Protein 7W5M (pdb70)

Nearest PDB structures (foldseek):
  7w5m-assembly1_A  TM=1.004E+00  e=1.694E-29  Arabidopsis thaliana
  7v6q-assembly1_D  TM=8.341E-01  e=4.342E-10  Homo sapiens
  7ai4-assembly1_A  TM=7.687E-01  e=1.764E-05  Homo sapiens
  5fjy-assembly2_C-2  TM=6.603E-01  e=2.505E-04  Mus musculus
  6fv0-assembly1_A  TM=6.849E-01  e=3.148E-04  Mus musculus

B-factor: mean 43.43, std 14.87, range [19.19, 99.34]

Organism: Arabidopsis thaliana (NCBI:txid3702)

Solvent-accessible surface area: 13301 Å² total; per-residue (Å²): 195,66,57,107,81,2,86,70,7,15,92,113,0,39,84,52,41,164,109,106,62,46,68,68,0,18,58,3,7,26,102,3,12,118,23,64,37,89,99,84,31,115,112,54,48,87,0,8,73,6,7,30,89,26,0,63,0,4,15,22,22,2,78,61,63,47,82,132,169,90,151,114,37,114,61,15,13,54,63,0,103,88,23,0,26,42,0,68,56,6,9,59,152,82,118,98,52,59,66,57,22,0,36,0,8,20,12,6,0,46,0,3,31,68,76,153,38,43,126,40,0,17,62,23,6,92,80,0,13,49,3,0,102,149,71,46,82,122,14,11,38,30,4,1,4,0,4,0,35,0,0,5,0,6,37,41,24,90,69,2,118,82,0,20,75,54,0,61,103,0,19,112,8,3,108,53,34,40,106,80,8,51,95,90,72,115,91,61,76,98,59,112,107,37,31,45,60,0,45,36,1,6,87,36,0,64,110,14,15,99,72,0,98,130,52,12,118,71,96,198,77,20,85,87,129,119,172,157,36,110,106,124,6,45,44,9,0,161,112,0,118,85

GO terms:
  GO:0005634 nucleus (C, IDA)
  GO:0006334 nucleosome assembly (P, IDA)
  GO:0042393 histone binding (F, IPI)
  GO:0034080 CENP-A containing chromatin assembly (P, IPI)

InterPro domains:
  IPR011990 Tetratricopeptide-like helical domain superfamily [G3DSA:1.25.40.10] (63-147)
  IPR011990 Tetratricopeptide-like helical domain superfamily [G3DSA:1.25.40.10] (191-391)
  IPR011990 Tetratricopeptide-like helical domain superfamily [SSF48452] (86-311)
  IPR019544 Tetratricopeptide, SHNi-TPR domain [PF10516] (241-277)
  IPR019734 Tetratricopeptide repeat [PS50005] (80-113)
  IPR019734 Tetratricopeptide repeat [SM00028] (80-113)
  IPR019734 Tetratricopeptide repeat [SM00028] (240-273)
  IPR019734 Tetratricopeptide repeat [SM00028] (282-315)
  IPR051730 Nuclear autoantigenic sperm protein-like [PTHR15081] (62-490)

Radius of gyration: 20.29 Å; Cα contacts (8 Å, |Δi|>4): 310; chains: 2; bounding box: 52×44×63 Å

Foldseek 3Di:
DDLVVLVVLQVVLVVCVVVVVLVSSLVSLVVSLVVQCVVANDLALSNLVSLQSNLVSLQSVLVVPDDVVHPSNVVSLVSSLVSLVSSLVSQVPDDADDVSNLVSLCSNLVSCVVVVNLVSSLVSLVVSLVNVVVVDDLLDLVNLVSLQVNLVSCVVVLNLVVSQVSLVSSLVSLVVLLVVLVVVLLVVVCSVVSNVVSVVVSVVSVVVNVVSVVSCPDCVNCVVVVD/DDDVVVVVVVVVVVD

Structure (mmCIF, N/CA/C/O backbone):
data_7W5M
#
_entry.id   7W5M
#
_cell.length_a   51.278
_cell.length_b   62.803
_cell.length_c   92.796
_cell.angle_alpha   90.000
_cell.angle_beta   90.000
_cell.angle_gamma   90.000
#
_symmetry.space_group_name_H-M   'P 21 21 21'
#
loop_
_entity.id
_entity.type
_entity.pdbx_description
1 polymer 'Tetratricopeptide repeat (TPR)-like superfamily protein'
2 polymer 'H3 alpha3 helix peptide'
3 non-polymer GLYCEROL
4 non-polymer 'TETRAETHYLENE GLYCOL'
5 non-polymer 'SULFATE ION'
6 water water
#
loop_
_atom_site.group_PDB
_atom_site.id
_atom_site.type_symbol
_atom_site.label_atom_id
_atom_site.label_alt_id
_atom_site.label_comp_id
_atom_site.label_asym_id
_atom_site.label_entity_id
_atom_site.label_seq_id
_atom_site.pdbx_PDB_ins_code
_atom_site.Cartn_x
_atom_site.Cartn_y
_atom_site.Cartn_z
_atom_site.occupancy
_atom_site.B_iso_or_equiv
_atom_site.auth_seq_id
_atom_site.auth_comp_id
_atom_site.auth_asym_id
_atom_site.auth_atom_id
_atom_site.pdbx_PDB_model_num
ATOM 1 N N . LYS A 1 18 ? 17.755 7.660 42.315 1.00 80.31 75 LYS A N 1
ATOM 2 C CA . LYS A 1 18 ? 18.679 6.850 41.526 1.00 75.94 75 LYS A CA 1
ATOM 3 C C . LYS A 1 18 ? 18.125 5.445 41.258 1.00 72.02 75 LYS A C 1
ATOM 4 O O . LYS A 1 18 ? 18.512 4.784 40.293 1.00 67.62 75 LYS A O 1
ATOM 10 N N . THR A 1 19 ? 17.208 4.992 42.110 1.00 73.83 76 THR A N 1
ATOM 11 C CA . THR A 1 19 ? 16.661 3.652 41.963 1.00 69.11 76 THR A CA 1
ATOM 12 C C . THR A 1 19 ? 15.481 3.645 40.988 1.00 60.53 76 THR A C 1
ATOM 13 O O . THR A 1 19 ? 14.887 4.682 40.682 1.00 59.22 76 THR A O 1
ATOM 17 N N . LEU A 1 20 ? 15.143 2.446 40.504 1.00 56.64 77 LEU A N 1
ATOM 18 C CA . LEU A 1 20 ? 14.024 2.298 39.577 1.00 60.71 77 LEU A CA 1
ATOM 19 C C . LEU A 1 20 ? 12.691 2.620 40.239 1.00 58.87 77 LEU A C 1
ATOM 20 O O . LEU A 1 20 ? 11.787 3.157 39.585 1.00 59.92 77 LEU A O 1
ATOM 25 N N . GLU A 1 21 ? 12.548 2.314 41.530 1.00 57.21 78 GLU A N 1
ATOM 26 C CA . GLU A 1 21 ? 11.316 2.659 42.233 1.00 62.68 78 GLU A CA 1
ATOM 27 C C . GLU A 1 21 ? 11.118 4.169 42.301 1.00 56.65 78 GLU A C 1
ATOM 28 O O . GLU A 1 21 ? 9.994 4.663 42.170 1.00 60.38 78 GLU A O 1
ATOM 34 N N . PHE A 1 22 ? 12.200 4.916 42.519 1.00 57.87 79 PHE A N 1
ATOM 35 C CA . PHE A 1 22 ? 12.118 6.372 42.586 1.00 56.51 79 PHE A CA 1
ATOM 36 C C . PHE A 1 22 ? 11.776 6.964 41.222 1.00 54.98 79 PHE A C 1
ATOM 37 O O . PHE A 1 22 ? 11.036 7.953 41.126 1.00 47.06 79 PHE A O 1
ATOM 45 N N . ALA A 1 23 ? 12.300 6.363 40.151 1.00 54.31 80 ALA A N 1
ATOM 46 C CA . ALA A 1 23 ? 11.861 6.732 38.813 1.00 48.20 80 ALA A CA 1
ATOM 47 C C . ALA A 1 23 ? 10.377 6.443 38.631 1.00 48.59 80 ALA A C 1
ATOM 48 O O . ALA A 1 23 ? 9.663 7.209 37.973 1.00 49.06 80 ALA A O 1
ATOM 50 N N . GLU A 1 24 ? 9.887 5.352 39.230 1.00 48.85 81 GLU A N 1
ATOM 51 C CA . GLU A 1 24 ? 8.462 5.042 39.131 1.00 50.53 81 GLU A CA 1
ATOM 52 C C . GLU A 1 24 ? 7.617 6.078 39.869 1.00 48.86 81 GLU A C 1
ATOM 53 O O . GLU A 1 24 ? 6.545 6.474 39.388 1.00 47.63 81 GLU A O 1
ATOM 59 N N . GLU A 1 25 ? 8.078 6.509 41.045 1.00 49.28 82 GLU A N 1
ATOM 60 C CA . GLU A 1 25 ? 7.407 7.585 41.770 1.00 47.63 82 GLU A CA 1
ATOM 61 C C . GLU A 1 25 ? 7.385 8.869 40.947 1.00 48.19 82 GLU A C 1
ATOM 62 O O . GLU A 1 25 ? 6.357 9.552 40.868 1.00 53.13 82 GLU A O 1
ATOM 68 N N . LEU A 1 26 ? 8.526 9.220 40.340 1.00 53.86 83 LEU A N 1
ATOM 69 C CA . LEU A 1 26 ? 8.593 10.388 39.459 1.00 46.38 83 LEU A CA 1
ATOM 70 C C . LEU A 1 26 ? 7.622 10.264 38.291 1.00 43.22 83 LEU A C 1
ATOM 71 O O . LEU A 1 26 ? 7.022 11.252 37.867 1.00 43.41 83 LEU A O 1
ATOM 76 N N . THR A 1 27 ? 7.461 9.057 37.750 1.00 38.37 84 THR A N 1
ATOM 77 C CA . THR A 1 27 ? 6.551 8.872 36.623 1.00 41.13 84 THR A CA 1
ATOM 78 C C . THR A 1 27 ? 5.091 9.062 37.042 1.00 38.83 84 THR A C 1
ATOM 79 O O . THR A 1 27 ? 4.311 9.713 36.331 1.00 34.97 84 THR A O 1
ATOM 83 N N . GLU A 1 28 ? 4.704 8.499 38.188 1.00 38.17 85 GLU A N 1
ATOM 84 C CA . GLU A 1 28 ? 3.336 8.680 38.670 1.00 42.89 85 GLU A CA 1
ATOM 85 C C . GLU A 1 28 ? 3.049 10.144 38.986 1.00 48.01 85 GLU A C 1
ATOM 86 O O . GLU A 1 28 ? 1.980 10.678 38.639 1.00 47.17 85 GLU A O 1
ATOM 92 N N . LYS A 1 29 ? 3.997 10.817 39.635 1.00 48.01 86 LYS A N 1
ATOM 93 C CA . LYS A 1 29 ? 3.781 12.226 39.926 1.00 45.17 86 LYS A CA 1
ATOM 94 C C . LYS A 1 29 ? 3.763 13.058 38.654 1.00 37.06 86 LYS A C 1
ATOM 95 O O . LYS A 1 29 ? 2.945 13.972 38.534 1.00 37.37 86 LYS A O 1
ATOM 101 N N . GLY A 1 30 ? 4.626 12.745 37.680 1.00 35.10 87 GLY A N 1
ATOM 102 C CA . GLY A 1 30 ? 4.566 13.445 36.408 1.00 33.58 87 GLY A CA 1
ATOM 103 C C . GLY A 1 30 ? 3.217 13.306 35.724 1.00 42.95 87 GLY A C 1
ATOM 104 O O . GLY A 1 30 ? 2.690 14.273 35.156 1.00 36.46 87 GLY A O 1
ATOM 105 N N . SER A 1 31 ? 2.640 12.100 35.766 1.00 39.74 88 SER A N 1
ATOM 106 C CA . SER A 1 31 ? 1.306 11.896 35.207 1.00 40.17 88 SER A CA 1
ATOM 107 C C . SER A 1 31 ? 0.274 12.765 35.909 1.00 36.66 88 SER A C 1
ATOM 108 O O . SER A 1 31 ? -0.582 13.378 35.256 1.00 42.48 88 SER A O 1
ATOM 111 N N . VAL A 1 32 ? 0.338 12.825 37.241 1.00 37.10 89 VAL A N 1
ATOM 112 C CA . VAL A 1 32 ? -0.603 13.658 37.985 1.00 45.41 89 VAL A CA 1
ATOM 113 C C . VAL A 1 32 ? -0.432 15.129 37.603 1.00 49.23 89 VAL A C 1
ATOM 114 O O . VAL A 1 32 ? -1.413 15.852 37.373 1.00 48.67 89 VAL A O 1
ATOM 118 N N . PHE A 1 33 ? 0.819 15.592 37.541 1.00 45.20 90 PHE A N 1
ATOM 119 C CA . PHE A 1 33 ? 1.085 16.982 37.188 1.00 43.79 90 PHE A CA 1
ATOM 120 C C . PHE A 1 33 ? 0.549 17.289 35.798 1.00 41.60 90 PHE A C 1
ATOM 121 O O . PHE A 1 33 ? -0.011 18.365 35.555 1.00 42.93 90 PHE A O 1
ATOM 129 N N . LEU A 1 34 ? 0.709 16.345 34.875 1.00 39.38 91 LEU A N 1
ATOM 130 C CA . LEU A 1 34 ? 0.236 16.560 33.521 1.00 40.89 91 LEU A CA 1
ATOM 131 C C . LEU A 1 34 ? -1.282 16.663 33.489 1.00 49.67 91 LEU A C 1
ATOM 132 O O . LEU A 1 34 ? -1.835 17.541 32.815 1.00 49.78 91 LEU A O 1
ATOM 137 N N . LYS A 1 35 ? -1.977 15.803 34.239 1.00 45.84 92 LYS A N 1
ATOM 138 C CA . LYS A 1 35 ? -3.435 15.903 34.264 1.00 50.22 92 LYS A CA 1
ATOM 139 C C . LYS A 1 35 ? -3.886 17.237 34.844 1.00 46.65 92 LYS A C 1
ATOM 140 O O . LYS A 1 35 ? -4.900 17.794 34.412 1.00 55.66 92 LYS A O 1
ATOM 146 N N . GLU A 1 36 ? -3.146 17.772 35.817 1.00 49.36 93 GLU A N 1
ATOM 147 C CA . GLU A 1 36 ? -3.494 19.035 36.467 1.00 48.60 93 GLU A CA 1
ATOM 148 C C . GLU A 1 36 ? -2.986 20.267 35.712 1.00 50.61 93 GLU A C 1
ATOM 149 O O . GLU A 1 36 ? -2.955 21.360 36.289 1.00 46.57 93 GLU A O 1
ATOM 155 N N . ASN A 1 37 ? -2.547 20.105 34.459 1.00 52.52 94 ASN A N 1
ATOM 156 C CA . ASN A 1 37 ? -2.040 21.202 33.624 1.00 48.41 94 ASN A CA 1
ATOM 157 C C . ASN A 1 37 ? -0.845 21.929 34.263 1.00 46.29 94 ASN A C 1
ATOM 158 O O . ASN A 1 37 ? -0.590 23.103 33.971 1.00 45.81 94 ASN A O 1
ATOM 163 N N . ASP A 1 38 ? -0.083 21.230 35.118 1.00 41.35 95 ASP A N 1
ATOM 164 C CA . ASP A 1 38 ? 1.223 21.703 35.601 1.00 44.31 95 ASP A CA 1
ATOM 165 C C . ASP A 1 38 ? 2.316 21.163 34.678 1.00 34.37 95 ASP A C 1
ATOM 166 O O . ASP A 1 38 ? 3.036 20.215 35.003 1.00 33.80 95 ASP A O 1
ATOM 171 N N . PHE A 1 39 ? 2.438 21.797 33.505 1.00 32.00 96 PHE A N 1
ATOM 172 C CA . PHE A 1 39 ? 3.250 21.234 32.430 1.00 34.83 96 PHE A CA 1
ATOM 173 C C . PHE A 1 39 ? 4.736 21.298 32.756 1.00 33.78 96 PHE A C 1
ATOM 174 O O . PHE A 1 39 ? 5.484 20.359 32.452 1.00 33.56 96 PHE A O 1
ATOM 182 N N . ALA A 1 40 ? 5.180 22.385 33.387 1.00 37.25 97 ALA A N 1
ATOM 183 C CA . ALA A 1 40 ? 6.593 22.515 33.729 1.00 37.86 97 ALA A CA 1
ATOM 184 C C . ALA A 1 40 ? 7.029 21.410 34.694 1.00 35.04 97 ALA A C 1
ATOM 185 O O . ALA A 1 40 ? 8.031 20.717 34.465 1.00 36.61 97 ALA A O 1
ATOM 187 N N . GLU A 1 41 ? 6.271 21.210 35.771 1.00 33.86 98 GLU A N 1
ATOM 188 C CA . GLU A 1 41 ? 6.658 20.181 36.730 1.00 37.83 98 GLU A CA 1
ATOM 189 C C . GLU A 1 41 ? 6.509 18.773 36.152 1.00 34.35 98 GLU A C 1
ATOM 190 O O . GLU A 1 41 ? 7.303 17.885 36.490 1.00 33.97 98 GLU A O 1
ATOM 196 N N . ALA A 1 42 ? 5.512 18.552 35.287 1.00 29.97 99 ALA A N 1
ATOM 197 C CA . ALA A 1 42 ? 5.375 17.266 34.612 1.00 32.08 99 ALA A CA 1
ATOM 198 C C . ALA A 1 42 ? 6.611 16.960 33.773 1.00 32.14 99 ALA A C 1
ATOM 199 O O . ALA A 1 42 ? 7.147 15.844 33.812 1.00 30.32 99 ALA A O 1
ATOM 201 N N . VAL A 1 43 ? 7.070 17.940 32.994 1.00 33.39 100 VAL A N 1
ATOM 202 C CA . VAL A 1 43 ? 8.270 17.732 32.181 1.00 28.32 100 VAL A CA 1
ATOM 203 C C . VAL A 1 43 ? 9.482 17.473 33.078 1.00 33.58 100 VAL A C 1
ATOM 204 O O . VAL A 1 43 ? 10.330 16.628 32.768 1.00 36.77 100 VAL A O 1
ATOM 208 N N . ASP A 1 44 ? 9.564 18.150 34.228 1.00 30.88 101 ASP A N 1
ATOM 209 C CA . ASP A 1 44 ? 10.705 17.909 35.112 1.00 31.56 101 ASP A CA 1
ATOM 210 C C . ASP A 1 44 ? 10.698 16.478 35.648 1.00 38.67 101 ASP A C 1
ATOM 211 O O . ASP A 1 44 ? 11.732 15.784 35.630 1.00 41.93 101 ASP A O 1
ATOM 216 N N . CYS A 1 45 ? 9.531 16.009 36.107 1.00 35.86 102 CYS A N 1
ATOM 217 C CA . CYS A 1 45 ? 9.424 14.644 36.617 1.00 35.48 102 CYS A CA 1
ATOM 218 C C . CYS A 1 45 ? 9.786 13.624 35.543 1.00 34.83 102 CYS A C 1
ATOM 219 O O . CYS A 1 45 ? 10.581 12.703 35.787 1.00 39.36 102 CYS A O 1
ATOM 222 N N . PHE A 1 46 ? 9.201 13.763 34.349 1.00 28.40 103 PHE A N 1
ATOM 223 C CA . PHE A 1 46 ? 9.450 12.777 33.305 1.00 29.56 103 PHE A CA 1
ATOM 224 C C . PHE A 1 46 ? 10.900 12.822 32.831 1.00 32.37 103 PHE A C 1
ATOM 225 O O . PHE A 1 46 ? 11.467 11.779 32.477 1.00 30.87 103 PHE A O 1
ATOM 233 N N . SER A 1 47 ? 11.512 14.012 32.823 1.00 32.14 104 SER A N 1
ATOM 234 C CA . SER A 1 47 ? 12.932 14.122 32.509 1.00 34.64 104 SER A CA 1
ATOM 235 C C . SER A 1 47 ? 13.765 13.296 33.479 1.00 35.70 104 SER A C 1
ATOM 236 O O . SER A 1 47 ? 14.647 12.530 33.074 1.00 35.85 104 SER A O 1
ATOM 239 N N . ARG A 1 48 ? 13.497 13.452 34.773 1.00 36.62 105 ARG A N 1
ATOM 240 C CA . ARG A 1 48 ? 14.285 12.739 35.768 1.00 38.61 105 ARG A CA 1
ATOM 241 C C . ARG A 1 48 ? 14.062 11.228 35.675 1.00 40.71 105 ARG A C 1
ATOM 242 O O . ARG A 1 48 ? 15.025 10.444 35.725 1.00 39.01 105 ARG A O 1
ATOM 250 N N . ALA A 1 49 ? 12.806 10.801 35.516 1.00 40.35 106 ALA A N 1
ATOM 251 C CA . ALA A 1 49 ? 12.527 9.370 35.379 1.00 38.07 106 ALA A CA 1
ATOM 252 C C . ALA A 1 49 ? 13.275 8.779 34.190 1.00 35.09 106 ALA A C 1
ATOM 253 O O . ALA A 1 49 ? 13.865 7.690 34.288 1.00 44.22 106 ALA A O 1
ATOM 255 N N . LEU A 1 50 ? 13.269 9.493 33.054 1.00 34.63 107 LEU A N 1
ATOM 256 C CA . LEU A 1 50 ? 13.984 9.016 31.876 1.00 31.42 107 LEU A CA 1
ATOM 257 C C . LEU A 1 50 ? 15.479 8.893 32.143 1.00 39.13 107 LEU A C 1
ATOM 258 O O . LEU A 1 50 ? 16.106 7.910 31.736 1.00 43.98 107 LEU A O 1
ATOM 263 N N . GLU A 1 51 ? 16.075 9.895 32.794 1.00 34.98 108 GLU A N 1
ATOM 264 C CA . GLU A 1 51 ? 17.511 9.833 33.042 1.00 40.92 108 GLU A CA 1
ATOM 265 C C . GLU A 1 51 ? 17.868 8.622 33.899 1.00 42.52 108 GLU A C 1
ATOM 266 O O . GLU A 1 51 ? 18.845 7.917 33.612 1.00 45.87 108 GLU A O 1
ATOM 272 N N . ILE A 1 52 ? 17.077 8.357 34.944 1.00 39.79 109 ILE A N 1
ATOM 273 C CA . ILE A 1 52 ? 17.327 7.186 35.782 1.00 42.72 109 ILE A CA 1
ATOM 274 C C . ILE A 1 52 ? 17.222 5.902 34.955 1.00 47.00 109 ILE A C 1
ATOM 275 O O . ILE A 1 52 ? 18.091 5.018 35.029 1.00 49.55 109 ILE A O 1
ATOM 280 N N . ARG A 1 53 ? 16.158 5.788 34.147 1.00 46.53 110 ARG A N 1
ATOM 281 C CA . ARG A 1 53 ? 15.964 4.585 33.339 1.00 45.17 110 ARG A CA 1
ATOM 282 C C . ARG A 1 53 ? 17.105 4.385 32.344 1.00 47.16 110 ARG A C 1
ATOM 283 O O . ARG A 1 53 ? 17.546 3.254 32.122 1.00 47.81 110 ARG A O 1
ATOM 291 N N . VAL A 1 54 ? 17.586 5.469 31.721 1.00 45.30 111 VAL A N 1
ATOM 292 C CA . VAL A 1 54 ? 18.687 5.348 30.768 1.00 43.38 111 VAL A CA 1
ATOM 293 C C . VAL A 1 54 ? 19.970 4.928 31.486 1.00 49.92 111 VAL A C 1
ATOM 294 O O . VAL A 1 54 ? 20.729 4.085 30.992 1.00 50.04 111 VAL A O 1
ATOM 298 N N . ALA A 1 55 ? 20.225 5.495 32.668 1.00 43.97 112 ALA A N 1
ATOM 299 C CA . ALA A 1 55 ? 21.405 5.106 33.428 1.00 46.84 112 ALA A CA 1
ATOM 300 C C . ALA A 1 55 ? 21.361 3.637 33.818 1.00 51.53 112 ALA A C 1
ATOM 301 O O . ALA A 1 55 ? 22.409 2.993 33.921 1.00 61.78 112 ALA A O 1
ATOM 303 N N . HIS A 1 56 ? 20.166 3.091 34.041 1.00 47.96 113 HIS A N 1
ATOM 304 C CA . HIS A 1 56 ? 20.074 1.680 34.412 1.00 53.79 113 HIS A CA 1
ATOM 305 C C . HIS A 1 56 ? 20.156 0.758 33.194 1.00 55.13 113 HIS A C 1
ATOM 306 O O . HIS A 1 56 ? 20.891 -0.238 33.218 1.00 58.52 113 HIS A O 1
ATOM 313 N N . TYR A 1 57 ? 19.429 1.079 32.115 1.00 52.81 114 TYR A N 1
ATOM 314 C CA . TYR A 1 57 ? 19.241 0.170 30.987 1.00 52.86 114 TYR A CA 1
ATOM 315 C C . TYR A 1 57 ? 19.973 0.567 29.709 1.00 54.12 114 TYR A C 1
ATOM 316 O O . TYR A 1 57 ? 20.102 -0.276 28.815 1.00 55.87 114 TYR A O 1
ATOM 325 N N . GLY A 1 58 ? 20.416 1.806 29.577 1.00 46.22 115 GLY A N 1
ATOM 326 C CA . GLY A 1 58 ? 21.045 2.191 28.330 1.00 47.20 115 GLY A CA 1
ATOM 327 C C . GLY A 1 58 ? 20.178 3.137 27.503 1.00 50.62 115 GLY A C 1
ATOM 328 O O . GLY A 1 58 ? 18.936 3.073 27.510 1.00 43.17 115 GLY A O 1
ATOM 329 N N . GLU A 1 59 ? 20.851 4.003 26.745 1.00 46.79 116 GLU A N 1
ATOM 330 C CA . GLU A 1 59 ? 20.187 5.117 26.088 1.00 40.51 116 GLU A CA 1
ATOM 331 C C . GLU A 1 59 ? 19.206 4.654 25.013 1.00 41.98 116 GLU A C 1
ATOM 332 O O . GLU A 1 59 ? 18.224 5.350 24.732 1.00 40.91 116 GLU A O 1
ATOM 338 N N . LEU A 1 60 ? 19.443 3.491 24.407 1.00 43.69 117 LEU A N 1
ATOM 339 C CA . LEU A 1 60 ? 18.645 3.012 23.285 1.00 38.72 117 LEU A CA 1
ATOM 340 C C . LEU A 1 60 ? 18.053 1.638 23.570 1.00 40.22 117 LEU A C 1
ATOM 341 O O . LEU A 1 60 ? 17.790 0.858 22.653 1.00 47.51 117 LEU A O 1
ATOM 346 N N . ASP A 1 61 ? 17.824 1.342 24.839 1.00 40.44 118 ASP A N 1
ATOM 347 C CA . ASP A 1 61 ? 17.259 0.069 25.252 1.00 39.10 118 ASP A CA 1
ATOM 348 C C . ASP A 1 61 ? 15.729 0.079 25.221 1.00 40.59 118 ASP A C 1
ATOM 349 O O . ASP A 1 61 ? 15.084 1.103 25.474 1.00 39.03 118 ASP A O 1
ATOM 354 N N . ALA A 1 62 ? 15.153 -1.095 24.929 1.00 46.90 119 ALA A N 1
ATOM 355 C CA . ALA A 1 62 ? 13.698 -1.247 24.879 1.00 38.96 119 ALA A CA 1
ATOM 356 C C . ALA A 1 62 ? 13.027 -0.847 26.192 1.00 36.70 119 ALA A C 1
ATOM 357 O O . ALA A 1 62 ? 11.924 -0.283 26.186 1.00 39.40 119 ALA A O 1
ATOM 359 N N . GLU A 1 63 ? 13.684 -1.106 27.322 1.00 38.73 120 GLU A N 1
ATOM 360 C CA . GLU A 1 63 ? 13.142 -0.758 28.628 1.00 43.86 120 GLU A CA 1
ATOM 361 C C . GLU A 1 63 ? 12.928 0.741 28.813 1.00 40.57 120 GLU A C 1
ATOM 362 O O . GLU A 1 63 ? 12.248 1.138 29.764 1.00 36.56 120 GLU A O 1
ATOM 368 N N . CYS A 1 64 ? 13.496 1.581 27.952 1.00 39.80 121 CYS A N 1
ATOM 369 C CA . CYS A 1 64 ? 13.344 3.024 28.087 1.00 37.63 121 CYS A CA 1
ATOM 370 C C . CYS A 1 64 ? 12.246 3.603 27.197 1.00 35.30 121 CYS A C 1
ATOM 371 O O . CYS A 1 64 ? 11.920 4.794 27.344 1.00 30.24 121 CYS A O 1
ATOM 374 N N . ILE A 1 65 ? 11.630 2.783 26.328 1.00 40.08 122 ILE A N 1
ATOM 375 C CA . ILE A 1 65 ? 10.696 3.324 25.339 1.00 37.28 122 ILE A CA 1
ATOM 376 C C . ILE A 1 65 ? 9.620 4.161 26.022 1.00 32.59 122 ILE A C 1
ATOM 377 O O . ILE A 1 65 ? 9.390 5.323 25.669 1.00 29.68 122 ILE A O 1
ATOM 382 N N . ASN A 1 66 ? 8.955 3.575 27.022 1.00 31.08 123 ASN A N 1
ATOM 383 C CA . ASN A 1 66 ? 7.853 4.256 27.682 1.00 32.28 123 ASN A CA 1
ATOM 384 C C . ASN A 1 66 ? 8.311 5.582 28.261 1.00 30.37 123 ASN A C 1
ATOM 385 O O . ASN A 1 66 ? 7.643 6.607 28.083 1.00 33.45 123 ASN A O 1
ATOM 390 N N . ALA A 1 67 ? 9.485 5.599 28.897 1.00 37.53 124 ALA A N 1
ATOM 391 C CA . ALA A 1 67 ? 9.942 6.830 29.531 1.00 30.18 124 ALA A CA 1
ATOM 392 C C . ALA A 1 67 ? 10.236 7.895 28.490 1.00 30.27 124 ALA A C 1
ATOM 393 O O . ALA A 1 67 ? 9.969 9.084 28.724 1.00 25.87 124 ALA A O 1
ATOM 395 N N . TYR A 1 68 ? 10.770 7.496 27.325 1.00 28.81 125 TYR A N 1
ATOM 396 C CA . TYR A 1 68 ? 10.960 8.489 26.280 1.00 26.34 125 TYR A CA 1
ATOM 397 C C . TYR A 1 68 ? 9.603 9.021 25.834 1.00 28.26 125 TYR A C 1
ATOM 398 O O . TYR A 1 68 ? 9.403 10.241 25.736 1.00 23.94 125 TYR A O 1
ATOM 407 N N . TYR A 1 69 ? 8.635 8.113 25.652 1.00 21.56 126 TYR A N 1
ATOM 408 C CA . TYR A 1 69 ? 7.338 8.508 25.130 1.00 22.73 126 TYR A CA 1
ATOM 409 C C . TYR A 1 69 ? 6.653 9.491 26.081 1.00 22.03 126 TYR A C 1
ATOM 410 O O . TYR A 1 69 ? 6.246 10.583 25.671 1.00 29.83 126 TYR A O 1
ATOM 419 N N . ARG A 1 70 ? 6.567 9.137 27.368 1.00 27.19 127 ARG A N 1
ATOM 420 C CA . ARG A 1 70 ? 5.963 10.034 28.348 1.00 25.33 127 ARG A CA 1
ATOM 421 C C . ARG A 1 70 ? 6.623 11.404 28.296 1.00 28.60 127 ARG A C 1
ATOM 422 O O . ARG A 1 70 ? 5.938 12.435 28.232 1.00 26.99 127 ARG A O 1
ATOM 430 N N . TYR A 1 71 ? 7.956 11.422 28.226 1.00 25.16 128 TYR A N 1
ATOM 431 C CA . TYR A 1 71 ? 8.668 12.686 28.234 1.00 29.26 128 TYR A CA 1
ATOM 432 C C . TYR A 1 71 ? 8.306 13.484 26.991 1.00 27.76 128 TYR A C 1
ATOM 433 O O . TYR A 1 71 ? 7.906 14.658 27.079 1.00 24.28 128 TYR A O 1
ATOM 442 N N . GLY A 1 72 ? 8.339 12.817 25.831 1.00 28.53 129 GLY A N 1
ATOM 443 C CA . GLY A 1 72 ? 7.953 13.482 24.602 1.00 24.01 129 GLY A CA 1
ATOM 444 C C . GLY A 1 72 ? 6.547 14.034 24.697 1.00 26.58 129 GLY A C 1
ATOM 445 O O . GLY A 1 72 ? 6.308 15.206 24.382 1.00 26.10 129 GLY A O 1
ATOM 446 N N . LEU A 1 73 ? 5.620 13.235 25.248 1.00 25.58 130 LEU A N 1
ATOM 447 C CA . LEU A 1 73 ? 4.243 13.706 25.327 1.00 25.04 130 LEU A CA 1
ATOM 448 C C . LEU A 1 73 ? 4.162 14.944 26.203 1.00 29.51 130 LEU A C 1
ATOM 449 O O . LEU A 1 73 ? 3.547 15.951 25.813 1.00 29.71 130 LEU A O 1
ATOM 454 N N . ALA A 1 74 ? 4.846 14.914 27.359 1.00 30.73 131 ALA A N 1
ATOM 455 C CA . ALA A 1 74 ? 4.773 16.062 28.254 1.00 27.39 131 ALA A CA 1
ATOM 456 C C . ALA A 1 74 ? 5.358 17.285 27.573 1.00 25.89 131 ALA A C 1
ATOM 457 O O . ALA A 1 74 ? 4.753 18.365 27.600 1.00 29.10 131 ALA A O 1
ATOM 459 N N . LEU A 1 75 ? 6.473 17.101 26.854 1.00 25.70 132 LEU A N 1
ATOM 460 C CA . LEU A 1 75 ? 7.069 18.239 26.177 1.00 28.18 132 LEU A CA 1
ATOM 461 C C . LEU A 1 75 ? 6.097 18.804 25.153 1.00 31.94 132 LEU A C 1
ATOM 462 O O . LEU A 1 75 ? 5.886 20.029 25.093 1.00 34.81 132 LEU A O 1
ATOM 467 N N . LEU A 1 76 ? 5.446 17.922 24.382 1.00 30.54 133 LEU A N 1
ATOM 468 C CA . LEU A 1 76 ? 4.476 18.410 23.409 1.00 31.16 133 LEU A CA 1
ATOM 469 C C . LEU A 1 76 ? 3.401 19.229 24.112 1.00 25.99 133 LEU A C 1
ATOM 470 O O . LEU A 1 76 ? 3.145 20.389 23.743 1.00 28.43 133 LEU A O 1
ATOM 475 N N . ALA A 1 77 ? 2.868 18.689 25.217 1.00 27.65 134 ALA A N 1
ATOM 476 C CA . ALA A 1 77 ? 1.825 19.393 25.963 1.00 30.63 134 ALA A CA 1
ATOM 477 C C . ALA A 1 77 ? 2.316 20.771 26.387 1.00 28.86 134 ALA A C 1
ATOM 478 O O . ALA A 1 77 ? 1.651 21.795 26.135 1.00 30.64 134 ALA A O 1
ATOM 480 N N . LYS A 1 78 ? 3.549 20.820 26.910 1.00 30.58 135 LYS A N 1
ATOM 481 C CA . LYS A 1 78 ? 4.116 22.079 27.385 1.00 30.00 135 LYS A CA 1
ATOM 482 C C . LYS A 1 78 ? 4.238 23.074 26.236 1.00 33.67 135 LYS A C 1
ATOM 483 O O . LYS A 1 78 ? 3.806 24.232 26.343 1.00 30.11 135 LYS A O 1
ATOM 489 N N . ALA A 1 79 ? 4.772 22.615 25.100 1.00 34.08 136 ALA A N 1
ATOM 490 C CA . ALA A 1 79 ? 4.970 23.521 23.977 1.00 31.10 136 ALA A CA 1
ATOM 491 C C . ALA A 1 79 ? 3.639 24.051 23.487 1.00 33.68 136 ALA A C 1
ATOM 492 O O . ALA A 1 79 ? 3.536 25.227 23.098 1.00 34.32 136 ALA A O 1
ATOM 494 N N . GLN A 1 80 ? 2.598 23.213 23.552 1.00 32.80 137 GLN A N 1
ATOM 495 C CA . GLN A 1 80 ? 1.303 23.678 23.097 1.00 37.74 137 GLN A CA 1
ATOM 496 C C . GLN A 1 80 ? 0.746 24.708 24.056 1.00 33.35 137 GLN A C 1
ATOM 497 O O . GLN A 1 80 ? 0.155 25.699 23.624 1.00 37.29 137 GLN A O 1
ATOM 503 N N . ALA A 1 81 ? 0.965 24.525 25.358 1.00 32.53 138 ALA A N 1
ATOM 504 C CA . ALA A 1 81 ? 0.321 25.451 26.282 1.00 34.90 138 ALA A CA 1
ATOM 505 C C . ALA A 1 81 ? 1.059 26.789 26.360 1.00 36.79 138 ALA A C 1
ATOM 506 O O . ALA A 1 81 ? 0.431 27.825 26.616 1.00 36.45 138 ALA A O 1
ATOM 508 N N . GLU A 1 82 ? 2.366 26.801 26.101 1.00 32.34 139 GLU A N 1
ATOM 509 C CA . GLU A 1 82 ? 3.153 28.013 26.240 1.00 34.40 139 GLU A CA 1
ATOM 510 C C . GLU A 1 82 ? 3.239 28.818 24.949 1.00 36.02 139 GLU A C 1
ATOM 511 O O . GLU A 1 82 ? 3.842 29.886 24.949 1.00 38.29 139 GLU A O 1
ATOM 517 N N . ALA A 1 83 ? 2.639 28.351 23.862 1.00 38.94 140 ALA A N 1
ATOM 518 C CA . ALA A 1 83 ? 2.590 29.141 22.636 1.00 40.49 140 ALA A CA 1
ATOM 519 C C . ALA A 1 83 ? 1.421 30.126 22.666 1.00 43.52 140 ALA A C 1
ATOM 520 O O . ALA A 1 83 ? 0.342 29.821 23.181 1.00 50.83 140 ALA A O 1
ATOM 522 N N . ASP A 1 84 ? 1.635 31.318 22.118 1.00 46.31 141 ASP A N 1
ATOM 523 C CA . ASP A 1 84 ? 0.518 32.216 21.851 1.00 48.65 141 ASP A CA 1
ATOM 524 C C . ASP A 1 84 ? 0.305 32.283 20.348 1.00 49.98 141 ASP A C 1
ATOM 525 O O . ASP A 1 84 ? 1.227 32.694 19.627 1.00 56.12 141 ASP A O 1
ATOM 530 N N . PRO A 1 85 ? -0.881 31.919 19.838 1.00 53.45 142 PRO A N 1
ATOM 531 C CA . PRO A 1 85 ? -1.128 32.012 18.389 1.00 54.06 142 PRO A CA 1
ATOM 532 C C . PRO A 1 85 ? -0.775 33.357 17.782 1.00 57.16 142 PRO A C 1
ATOM 533 O O . PRO A 1 85 ? -0.327 33.405 16.630 1.00 65.66 142 PRO A O 1
ATOM 537 N N . LEU A 1 86 ? -0.951 34.456 18.513 1.00 56.53 143 LEU A N 1
ATOM 538 C CA . LEU A 1 86 ? -0.658 35.762 17.940 1.00 60.99 143 LEU A CA 1
ATOM 539 C C . LEU A 1 86 ? 0.839 36.035 17.825 1.00 64.39 143 LEU A C 1
ATOM 540 O O . LEU A 1 86 ? 1.227 37.028 17.203 1.00 74.29 143 LEU A O 1
ATOM 545 N N . GLY A 1 87 ? 1.681 35.181 18.394 1.00 69.08 144 GLY A N 1
ATOM 546 C CA . GLY A 1 87 ? 3.110 35.425 18.438 1.00 73.94 144 GLY A CA 1
ATOM 547 C C . GLY A 1 87 ? 3.648 35.205 19.837 1.00 75.33 144 GLY A C 1
ATOM 548 O O . GLY A 1 87 ? 2.956 35.489 20.818 1.00 78.68 144 GLY A O 1
ATOM 549 N N . ASP A 1 99 ? 13.609 30.649 22.454 1.00 79.05 209 ASP A N 1
ATOM 550 C CA . ASP A 1 99 ? 12.206 30.565 22.850 1.00 81.37 209 ASP A CA 1
ATOM 551 C C . ASP A 1 99 ? 11.915 29.216 23.496 1.00 75.43 209 ASP A C 1
ATOM 552 O O . ASP A 1 99 ? 12.296 28.175 22.957 1.00 64.48 209 ASP A O 1
ATOM 557 N N . GLU A 1 100 ? 11.245 29.240 24.657 1.00 77.60 210 GLU A N 1
ATOM 558 C CA . GLU A 1 100 ? 10.904 27.992 25.335 1.00 68.92 210 GLU A CA 1
ATOM 559 C C . GLU A 1 100 ? 9.996 27.122 24.458 1.00 62.97 210 GLU A C 1
ATOM 560 O O . GLU A 1 100 ? 10.138 25.895 24.450 1.00 47.91 210 GLU A O 1
ATOM 566 N N . ASP A 1 101 ? 9.114 27.737 23.655 1.00 65.63 211 ASP A N 1
ATOM 567 C CA . ASP A 1 101 ? 8.140 26.962 22.882 1.00 60.57 211 ASP A CA 1
ATOM 568 C C . ASP A 1 101 ? 8.812 26.131 21.788 1.00 47.07 211 ASP A C 1
ATOM 569 O O . ASP A 1 101 ? 8.583 24.916 21.685 1.00 41.27 211 ASP A O 1
ATOM 574 N N . GLU A 1 102 ? 9.640 26.774 20.958 1.00 53.17 212 GLU A N 1
ATOM 575 C CA . GLU A 1 102 ? 10.328 26.065 19.883 1.00 46.56 212 GLU A CA 1
ATOM 576 C C . GLU A 1 102 ? 11.344 25.062 20.428 1.00 42.34 212 GLU A C 1
ATOM 577 O O . GLU A 1 102 ? 11.546 23.984 19.848 1.00 40.50 212 GLU A O 1
ATOM 583 N N . SER A 1 103 ? 11.996 25.397 21.541 1.00 41.20 213 SER A N 1
ATOM 584 C CA . SER A 1 103 ? 12.939 24.460 22.140 1.00 39.33 213 SER A CA 1
ATOM 585 C C . SER A 1 103 ? 12.215 23.223 22.668 1.00 43.12 213 SER A C 1
ATOM 586 O O . SER A 1 103 ? 12.668 22.088 22.468 1.00 38.17 213 SER A O 1
ATOM 589 N N . ASP A 1 104 ? 11.064 23.420 23.313 1.00 40.69 214 ASP A N 1
ATOM 590 C CA . ASP A 1 104 ? 10.296 22.283 23.798 1.00 32.03 214 ASP A CA 1
ATOM 591 C C . ASP A 1 104 ? 9.766 21.442 22.645 1.00 29.88 214 ASP A C 1
ATOM 592 O O . ASP A 1 104 ? 9.736 20.217 22.750 1.00 24.74 214 ASP A O 1
ATOM 597 N N . LEU A 1 105 ? 9.369 22.069 21.530 1.00 31.40 215 LEU A N 1
ATOM 598 C CA . LEU A 1 105 ? 8.931 21.289 20.375 1.00 28.38 215 LEU A CA 1
ATOM 599 C C . LEU A 1 105 ? 10.077 20.451 19.822 1.00 30.93 215 LEU A C 1
ATOM 600 O O . LEU A 1 105 ? 9.905 19.268 19.518 1.00 33.79 215 LEU A O 1
ATOM 605 N N . ASP A 1 106 ? 11.252 21.064 19.654 1.00 35.03 216 ASP A N 1
ATOM 606 C CA . ASP A 1 106 ? 12.398 20.325 19.141 1.00 33.29 216 ASP A CA 1
ATOM 607 C C . ASP A 1 106 ? 12.774 19.169 20.066 1.00 33.19 216 ASP A C 1
ATOM 608 O O . ASP A 1 106 ? 13.116 18.071 19.600 1.00 31.97 216 ASP A O 1
ATOM 613 N N . MET A 1 107 ? 12.670 19.373 21.381 1.00 30.16 217 MET A N 1
ATOM 614 C CA . MET A 1 107 ? 13.001 18.292 22.303 1.00 26.52 217 MET A CA 1
ATOM 615 C C . MET A 1 107 ? 11.924 17.206 22.292 1.00 31.71 217 MET A C 1
ATOM 616 O O . MET A 1 107 ? 12.239 16.011 22.403 1.00 25.90 217 MET A O 1
ATOM 621 N N . ALA A 1 108 ? 10.646 17.596 22.148 1.00 30.11 218 ALA A N 1
ATOM 622 C CA . ALA A 1 108 ? 9.587 16.605 21.989 1.00 27.35 218 ALA A CA 1
ATOM 623 C C . ALA A 1 108 ? 9.847 15.749 20.758 1.00 26.53 218 ALA A C 1
ATOM 624 O O . ALA A 1 108 ? 9.761 14.511 20.803 1.00 22.79 218 ALA A O 1
ATOM 626 N N . TRP A 1 109 ? 10.181 16.398 19.644 1.00 23.56 219 TRP A N 1
ATOM 627 C CA . TRP A 1 109 ? 10.552 15.637 18.464 1.00 26.16 219 TRP A CA 1
ATOM 628 C C . TRP A 1 109 ? 11.660 14.649 18.794 1.00 31.29 219 TRP A C 1
ATOM 629 O O . TRP A 1 109 ? 11.568 13.470 18.442 1.00 27.90 219 TRP A O 1
ATOM 640 N N . LYS A 1 110 ? 12.721 15.114 19.471 1.00 25.90 220 LYS A N 1
ATOM 641 C CA . LYS A 1 110 ? 13.870 14.240 19.705 1.00 30.18 220 LYS A CA 1
ATOM 642 C C . LYS A 1 110 ? 13.484 13.025 20.537 1.00 27.17 220 LYS A C 1
ATOM 643 O O . LYS A 1 110 ? 13.881 11.894 20.224 1.00 27.52 220 LYS A O 1
ATOM 649 N N . MET A 1 111 ? 12.719 13.245 21.610 1.00 27.27 221 MET A N 1
ATOM 650 C CA . MET A 1 111 ? 12.408 12.163 22.534 1.00 22.61 221 MET A CA 1
ATOM 651 C C . MET A 1 111 ? 11.449 11.161 21.900 1.00 27.65 221 MET A C 1
ATOM 652 O O . MET A 1 111 ? 11.636 9.936 22.022 1.00 26.44 221 MET A O 1
ATOM 657 N N . LEU A 1 112 ? 10.434 11.657 21.185 1.00 25.11 222 LEU A N 1
ATOM 658 C CA . LEU A 1 112 ? 9.520 10.735 20.523 1.00 24.17 222 LEU A CA 1
ATOM 659 C C . LEU A 1 112 ? 10.219 9.984 19.404 1.00 27.24 222 LEU A C 1
ATOM 660 O O . LEU A 1 112 ? 9.930 8.806 19.169 1.00 24.72 222 LEU A O 1
ATOM 665 N N . ASP A 1 113 ? 11.143 10.647 18.706 1.00 25.14 223 ASP A N 1
ATOM 666 C CA . ASP A 1 113 ? 11.861 9.984 17.630 1.00 25.09 223 ASP A CA 1
ATOM 667 C C . ASP A 1 113 ? 12.818 8.928 18.173 1.00 29.26 223 ASP A C 1
ATOM 668 O O . ASP A 1 113 ? 13.030 7.898 17.530 1.00 29.96 223 ASP A O 1
ATOM 673 N N . ILE A 1 114 ? 13.405 9.152 19.347 1.00 31.47 224 ILE A N 1
ATOM 674 C CA . ILE A 1 114 ? 14.188 8.078 19.950 1.00 30.88 224 ILE A CA 1
ATOM 675 C C . ILE A 1 114 ? 13.274 6.917 20.342 1.00 31.04 224 ILE A C 1
ATOM 676 O O . ILE A 1 114 ? 13.597 5.743 20.098 1.00 24.85 224 ILE A O 1
ATOM 681 N N . ALA A 1 115 ? 12.121 7.217 20.957 1.00 26.47 225 ALA A N 1
ATOM 682 C CA . ALA A 1 115 ? 11.179 6.140 21.267 1.00 30.09 225 ALA A CA 1
ATOM 683 C C . ALA A 1 115 ? 10.856 5.340 20.014 1.00 30.54 225 ALA A C 1
ATOM 684 O O . ALA A 1 115 ? 10.844 4.101 20.040 1.00 28.87 225 ALA A O 1
ATOM 686 N N . ARG A 1 116 ? 10.654 6.038 18.892 1.00 25.62 226 ARG A N 1
ATOM 687 C CA . ARG A 1 116 ? 10.356 5.362 17.635 1.00 29.97 226 ARG A CA 1
ATOM 688 C C . ARG A 1 116 ? 11.523 4.494 17.175 1.00 25.48 226 ARG A C 1
ATOM 689 O O . ARG A 1 116 ? 11.334 3.334 16.792 1.00 34.20 226 ARG A O 1
ATOM 697 N N . VAL A 1 117 ? 12.737 5.048 17.178 1.00 35.21 227 VAL A N 1
ATOM 698 C CA . VAL A 1 117 ? 13.885 4.296 16.672 1.00 32.52 227 VAL A CA 1
ATOM 699 C C . VAL A 1 117 ? 14.117 3.042 17.511 1.00 31.58 227 VAL A C 1
ATOM 700 O O . VAL A 1 117 ? 14.431 1.974 16.977 1.00 31.31 227 VAL A O 1
ATOM 704 N N . ILE A 1 118 ? 13.968 3.146 18.832 1.00 34.47 228 ILE A N 1
ATOM 705 C CA . ILE A 1 118 ? 14.121 1.964 19.680 1.00 33.86 228 ILE A CA 1
ATOM 706 C C . ILE A 1 118 ? 13.043 0.942 19.349 1.00 37.13 228 ILE A C 1
ATOM 707 O O . ILE A 1 118 ? 13.325 -0.250 19.169 1.00 36.72 228 ILE A O 1
ATOM 712 N N . THR A 1 119 ? 11.791 1.408 19.234 1.00 34.74 229 THR A N 1
ATOM 713 C CA . THR A 1 119 ? 10.686 0.540 18.850 1.00 35.09 229 THR A CA 1
ATOM 714 C C . THR A 1 119 ? 10.982 -0.198 17.549 1.00 39.30 229 THR A C 1
ATOM 715 O O . THR A 1 119 ? 10.603 -1.363 17.381 1.00 39.26 229 THR A O 1
ATOM 719 N N . ASP A 1 120 ? 11.680 0.471 16.625 1.00 36.40 230 ASP A N 1
ATOM 720 C CA . ASP A 1 120 ? 11.965 -0.097 15.311 1.00 44.23 230 ASP A CA 1
ATOM 721 C C . ASP A 1 120 ? 12.833 -1.341 15.374 1.00 45.48 230 ASP A C 1
ATOM 722 O O . ASP A 1 120 ? 12.904 -2.076 14.385 1.00 44.75 230 ASP A O 1
ATOM 727 N N . LYS A 1 121 ? 13.500 -1.588 16.495 1.00 46.12 231 LYS A N 1
ATOM 728 C CA . LYS A 1 121 ? 14.332 -2.776 16.655 1.00 52.27 231 LYS A CA 1
ATOM 729 C C . LYS A 1 121 ? 13.558 -3.976 17.187 1.00 53.23 231 LYS A C 1
ATOM 730 O O . LYS A 1 121 ? 14.122 -5.071 17.289 1.00 62.92 231 LYS A O 1
ATOM 736 N N . GLN A 1 122 ? 12.276 -3.813 17.486 1.00 59.71 232 GLN A N 1
ATOM 737 C CA . GLN A 1 122 ? 11.447 -4.914 17.950 1.00 63.77 232 GLN A CA 1
ATOM 738 C C . GLN A 1 122 ? 10.772 -5.622 16.775 1.00 59.72 232 GLN A C 1
ATOM 739 O O . GLN A 1 122 ? 10.423 -5.003 15.765 1.00 62.09 232 GLN A O 1
ATOM 745 N N . SER A 1 123 ? 10.591 -6.938 16.924 1.00 62.97 233 SER A N 1
ATOM 746 C CA . SER A 1 123 ? 10.063 -7.755 15.830 1.00 69.25 233 SER A CA 1
ATOM 747 C C . SER A 1 123 ? 8.612 -7.397 15.507 1.00 70.09 233 SER A C 1
ATOM 748 O O . SER A 1 123 ? 8.264 -7.168 14.341 1.00 72.33 233 SER A O 1
ATOM 751 N N . THR A 1 124 ? 7.750 -7.336 16.517 1.00 68.33 234 THR A N 1
ATOM 752 C CA . THR A 1 124 ? 6.338 -7.066 16.290 1.00 62.61 234 THR A CA 1
ATOM 753 C C . THR A 1 124 ? 6.049 -5.586 16.496 1.00 50.64 234 THR A C 1
ATOM 754 O O . THR A 1 124 ? 6.533 -4.967 17.448 1.00 49.91 234 THR A O 1
ATOM 758 N N . GLU A 1 125 ? 5.274 -5.022 15.584 1.00 46.21 235 GLU A N 1
ATOM 759 C CA . GLU A 1 125 ? 4.828 -3.643 15.691 1.00 50.24 235 GLU A CA 1
ATOM 760 C C . GLU A 1 125 ? 3.533 -3.594 16.488 1.00 51.33 235 GLU A C 1
ATOM 761 O O . GLU A 1 125 ? 2.638 -4.421 16.296 1.00 53.60 235 GLU A O 1
ATOM 767 N N . THR A 1 126 ? 3.448 -2.634 17.400 1.00 46.72 236 THR A N 1
ATOM 768 C CA . THR A 1 126 ? 2.352 -2.582 18.353 1.00 44.00 236 THR A CA 1
ATOM 769 C C . THR A 1 126 ? 1.622 -1.245 18.240 1.00 40.25 236 THR A C 1
ATOM 770 O O . THR A 1 126 ? 1.986 -0.357 17.458 1.00 32.07 236 THR A O 1
ATOM 774 N N . MET A 1 127 ? 0.563 -1.122 19.037 1.00 34.90 237 MET A N 1
ATOM 775 C CA . MET A 1 127 ? -0.183 0.123 19.081 1.00 35.17 237 MET A CA 1
ATOM 776 C C . MET A 1 127 ? 0.650 1.247 19.666 1.00 30.37 237 MET A C 1
ATOM 777 O O . MET A 1 127 ? 0.429 2.404 19.320 1.00 35.25 237 MET A O 1
ATOM 782 N N . GLU A 1 128 ? 1.594 0.935 20.555 1.00 33.06 238 GLU A N 1
ATOM 783 C CA . GLU A 1 128 ? 2.489 1.979 21.050 1.00 38.52 238 GLU A CA 1
ATOM 784 C C . GLU A 1 128 ? 3.267 2.644 19.914 1.00 31.30 238 GLU A C 1
ATOM 785 O O . GLU A 1 128 ? 3.439 3.866 19.915 1.00 25.91 238 GLU A O 1
ATOM 791 N N . LYS A 1 129 ? 3.738 1.866 18.936 1.00 26.61 239 LYS A N 1
ATOM 792 C CA . LYS A 1 129 ? 4.365 2.454 17.747 1.00 26.20 239 LYS A CA 1
ATOM 793 C C . LYS A 1 129 ? 3.396 3.329 16.952 1.00 28.77 239 LYS A C 1
ATOM 794 O O . LYS A 1 129 ? 3.764 4.424 16.492 1.00 28.37 239 LYS A O 1
ATOM 800 N N . VAL A 1 130 ? 2.165 2.848 16.737 1.00 28.39 240 VAL A N 1
ATOM 801 C CA . VAL A 1 130 ? 1.146 3.681 16.085 1.00 25.14 240 VAL A CA 1
ATOM 802 C C . VAL A 1 130 ? 1.017 5.014 16.812 1.00 31.08 240 VAL A C 1
ATOM 803 O O . VAL A 1 130 ? 0.993 6.090 16.195 1.00 29.41 240 VAL A O 1
ATOM 807 N N . ASP A 1 131 ? 0.933 4.951 18.145 1.00 24.22 241 ASP A N 1
ATOM 808 C CA . ASP A 1 131 ? 0.712 6.149 18.941 1.00 23.69 241 ASP A CA 1
ATOM 809 C C . ASP A 1 131 ? 1.925 7.066 18.892 1.00 26.06 241 ASP A C 1
ATOM 810 O O . ASP A 1 131 ? 1.783 8.283 18.760 1.00 27.37 241 ASP A O 1
ATOM 815 N N . ILE A 1 132 ? 3.129 6.499 18.983 1.00 25.20 242 ILE A N 1
ATOM 816 C CA . ILE A 1 132 ? 4.325 7.319 18.868 1.00 22.43 242 ILE A CA 1
ATOM 817 C C . ILE A 1 132 ? 4.319 8.047 17.537 1.00 24.09 242 ILE A C 1
ATO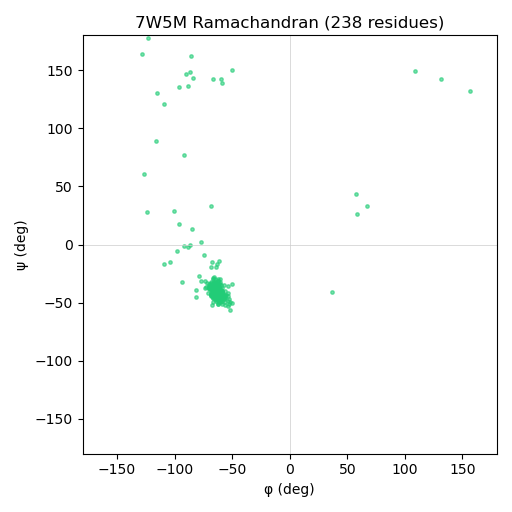M 818 O O . ILE A 1 132 ? 4.576 9.251 17.481 1.00 26.11 242 ILE A O 1
ATOM 823 N N . LEU A 1 133 ? 3.978 7.339 16.456 1.00 25.21 243 LEU A N 1
ATOM 824 C CA . LEU A 1 133 ? 3.941 7.949 15.128 1.00 22.46 243 LEU A CA 1
ATOM 825 C C . LEU A 1 133 ? 2.892 9.050 15.044 1.00 29.78 243 LEU A C 1
ATOM 826 O O . LEU A 1 133 ? 3.123 10.086 14.406 1.00 32.64 243 LEU A O 1
ATOM 831 N N . CYS A 1 134 ? 1.750 8.871 15.720 1.00 27.93 244 CYS A N 1
ATOM 832 C CA . CYS A 1 134 ? 0.742 9.928 15.726 1.00 28.39 244 CYS A CA 1
ATOM 833 C C . CYS A 1 134 ? 1.206 11.137 16.542 1.00 31.05 244 CYS A C 1
ATOM 834 O O . CYS A 1 134 ? 0.946 12.289 16.167 1.00 25.20 244 CYS A O 1
ATOM 837 N N . SER A 1 135 ? 1.902 10.898 17.652 1.00 28.32 245 SER A N 1
ATOM 838 C CA . SER A 1 135 ? 2.471 12.001 18.423 1.00 29.36 245 SER A CA 1
ATOM 839 C C . SER A 1 135 ? 3.537 12.745 17.620 1.00 23.42 245 SER A C 1
ATOM 840 O O . SER A 1 135 ? 3.631 13.980 17.687 1.00 24.65 245 SER A O 1
ATOM 843 N N . LEU A 1 136 ? 4.360 12.008 16.865 1.00 20.27 246 LEU A N 1
ATOM 844 C CA . LEU A 1 136 ? 5.332 12.666 16.001 1.00 27.37 246 LEU A CA 1
ATOM 845 C C . LEU A 1 136 ? 4.628 13.488 14.935 1.00 29.92 246 LEU A C 1
ATOM 846 O O . LEU A 1 136 ? 5.080 14.584 14.596 1.00 24.49 246 LEU A O 1
ATOM 851 N N . ALA A 1 137 ? 3.517 12.971 14.389 1.00 25.44 247 ALA A N 1
ATOM 852 C CA . ALA A 1 137 ? 2.784 13.742 13.390 1.00 22.89 247 ALA A CA 1
ATOM 853 C C . ALA A 1 137 ? 2.308 15.057 13.987 1.00 23.25 247 ALA A C 1
ATOM 854 O O . ALA A 1 137 ? 2.379 16.106 13.337 1.00 30.64 247 ALA A O 1
ATOM 856 N N . GLU A 1 138 ? 1.833 15.017 15.238 1.00 23.88 248 GLU A N 1
ATOM 857 C CA . GLU A 1 138 ? 1.332 16.237 15.861 1.00 27.43 248 GLU A CA 1
ATOM 858 C C . GLU A 1 138 ? 2.464 17.236 16.120 1.00 25.68 248 GLU A C 1
ATOM 859 O O . GLU A 1 138 ? 2.292 18.445 15.898 1.00 28.63 248 GLU A O 1
ATOM 865 N N . VAL A 1 139 ? 3.626 16.757 16.596 1.00 23.24 249 VAL A N 1
ATOM 866 C CA . VAL A 1 139 ? 4.805 17.633 16.679 1.00 26.81 249 VAL A CA 1
ATOM 867 C C . VAL A 1 139 ? 5.053 18.305 15.335 1.00 24.99 249 VAL A C 1
ATOM 868 O O . VAL A 1 139 ? 5.216 19.529 15.246 1.00 26.96 249 VAL A O 1
ATOM 872 N N . SER A 1 140 ? 5.062 17.509 14.261 1.00 26.12 250 SER A N 1
ATOM 873 C CA . SER A 1 140 ? 5.364 18.068 12.942 1.00 31.24 250 SER A CA 1
ATOM 874 C C . SER A 1 140 ? 4.339 19.120 12.538 1.00 28.53 250 SER A C 1
ATOM 875 O O . SER A 1 140 ? 4.684 20.123 11.901 1.00 33.22 250 SER A O 1
ATOM 878 N N . LEU A 1 141 ? 3.068 18.898 12.884 1.00 25.77 251 LEU A N 1
ATOM 879 C CA . LEU A 1 141 ? 2.054 19.909 12.600 1.00 27.10 251 LEU A CA 1
ATOM 880 C C . LEU A 1 141 ? 2.347 21.195 13.358 1.00 29.59 251 LEU A C 1
ATOM 881 O O . LEU A 1 141 ? 2.212 22.292 12.801 1.00 31.90 251 LEU A O 1
ATOM 886 N N . GLU A 1 142 ? 2.738 21.082 14.634 1.00 29.40 252 GLU A N 1
ATOM 887 C CA . GLU A 1 142 ? 3.055 22.295 15.387 1.00 32.19 252 GLU A CA 1
ATOM 888 C C . GLU A 1 142 ? 4.265 23.010 14.805 1.00 33.56 252 GLU A C 1
ATOM 889 O O . GLU A 1 142 ? 4.328 24.241 14.840 1.00 39.07 252 GLU A O 1
ATOM 895 N N . ARG A 1 143 ? 5.227 22.264 14.263 1.00 31.93 253 ARG A N 1
ATOM 896 C CA . ARG A 1 143 ? 6.362 22.847 13.540 1.00 39.99 253 ARG A CA 1
ATOM 897 C C . ARG A 1 143 ? 6.002 23.306 12.129 1.00 37.58 253 ARG A C 1
ATOM 8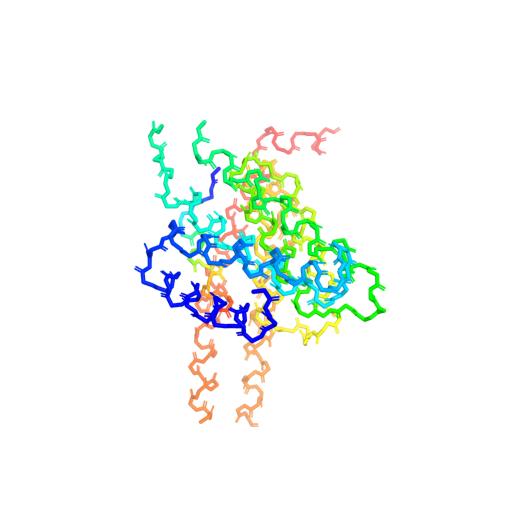98 O O . ARG A 1 143 ? 6.904 23.708 11.389 1.00 39.20 253 ARG A O 1
ATOM 906 N N . GLU A 1 144 ? 4.737 23.180 11.720 1.00 34.08 254 GLU A N 1
ATOM 907 C CA . GLU A 1 144 ? 4.288 23.526 10.366 1.00 41.54 254 GLU A CA 1
ATOM 908 C C . GLU A 1 144 ? 5.055 22.747 9.291 1.00 37.85 254 GLU A C 1
ATOM 909 O O . GLU A 1 144 ? 5.455 23.294 8.262 1.00 43.89 254 GLU A O 1
ATOM 915 N N . ASP A 1 145 ? 5.257 21.454 9.530 1.00 38.57 255 ASP A N 1
ATOM 916 C CA . ASP A 1 145 ? 5.910 20.537 8.597 1.00 32.57 255 ASP A CA 1
ATOM 917 C C . ASP A 1 145 ? 4.870 19.485 8.198 1.00 33.69 255 ASP A C 1
ATOM 918 O O . ASP A 1 145 ? 4.777 18.422 8.819 1.00 27.69 255 ASP A O 1
ATOM 923 N N . ILE A 1 146 ? 4.113 19.774 7.135 1.00 33.76 256 ILE A N 1
ATOM 924 C CA . ILE A 1 146 ? 3.009 18.898 6.751 1.00 32.04 256 ILE A CA 1
ATOM 925 C C . ILE A 1 146 ? 3.518 17.591 6.149 1.00 28.50 256 ILE A C 1
ATOM 926 O O . ILE A 1 146 ? 2.883 16.543 6.311 1.00 31.00 256 ILE A O 1
ATOM 931 N N . GLU A 1 147 ? 4.647 17.627 5.436 1.00 32.73 257 GLU A N 1
ATOM 932 C CA . GLU A 1 147 ? 5.162 16.415 4.796 1.00 34.76 257 GLU A CA 1
ATOM 933 C C . GLU A 1 147 ? 5.498 15.344 5.825 1.00 30.36 257 GLU A C 1
ATOM 934 O O . GLU A 1 147 ? 5.086 14.177 5.695 1.00 34.03 257 GLU A O 1
ATOM 940 N N . SER A 1 148 ? 6.251 15.727 6.859 1.00 31.52 258 SER A N 1
ATOM 941 C CA . SER A 1 148 ? 6.605 14.771 7.898 1.00 33.90 258 SER A CA 1
ATOM 942 C C . SER A 1 148 ? 5.359 14.209 8.559 1.00 29.92 258 SER A C 1
ATOM 943 O O . SER A 1 148 ? 5.264 13.002 8.794 1.00 30.70 258 SER A O 1
ATOM 946 N N . SER A 1 149 ? 4.400 15.075 8.885 1.00 24.60 259 SER A N 1
ATOM 947 C CA . SER A 1 149 ? 3.207 14.578 9.554 1.00 27.34 259 SER A CA 1
ATOM 948 C C . SER A 1 149 ? 2.471 13.591 8.658 1.00 27.19 259 SER A C 1
ATOM 949 O O . SER A 1 149 ? 1.933 12.583 9.130 1.00 29.05 259 SER A O 1
ATOM 952 N N . LEU A 1 150 ? 2.480 13.849 7.352 1.00 30.97 260 LEU A N 1
ATOM 953 C CA . LEU A 1 150 ? 1.852 12.949 6.397 1.00 34.43 260 LEU A CA 1
ATOM 954 C C . LEU A 1 150 ? 2.503 11.571 6.437 1.00 24.67 260 LEU A C 1
ATOM 955 O O . LEU A 1 150 ? 1.809 10.549 6.470 1.00 24.06 260 LEU A O 1
ATOM 960 N N . SER A 1 151 ? 3.842 11.536 6.422 1.00 28.39 261 SER A N 1
ATOM 961 C CA . SER A 1 151 ? 4.554 10.255 6.445 1.00 31.57 261 SER A CA 1
ATOM 962 C C . SER A 1 151 ? 4.297 9.513 7.743 1.00 27.55 261 SER A C 1
ATOM 963 O O . SER A 1 151 ? 4.075 8.296 7.736 1.00 30.49 261 SER A O 1
ATOM 966 N N . ASP A 1 152 ? 4.336 10.236 8.867 1.00 23.98 262 ASP A N 1
ATOM 967 C CA . ASP A 1 152 ? 4.019 9.645 10.165 1.00 25.78 262 ASP A CA 1
ATOM 968 C C . ASP A 1 152 ? 2.636 9.004 10.166 1.00 29.00 262 ASP A C 1
ATOM 969 O O . ASP A 1 152 ? 2.471 7.858 10.604 1.00 26.36 262 ASP A O 1
ATOM 974 N N . TYR A 1 153 ? 1.621 9.736 9.691 1.00 29.01 263 TYR A N 1
ATOM 975 C CA . TYR A 1 153 ? 0.264 9.187 9.717 1.00 31.69 263 TYR A CA 1
ATOM 976 C C . TYR A 1 153 ? 0.138 7.992 8.786 1.00 30.39 263 TYR A C 1
ATOM 977 O O . TYR A 1 153 ? -0.514 7.002 9.130 1.00 28.42 263 TYR A O 1
ATOM 986 N N . LYS A 1 154 ? 0.751 8.060 7.602 1.00 26.19 264 LYS A N 1
ATOM 987 C CA . LYS A 1 154 ? 0.649 6.933 6.677 1.00 29.50 264 LYS A CA 1
ATOM 988 C C . LYS A 1 154 ? 1.291 5.683 7.269 1.00 32.21 264 LYS A C 1
ATOM 989 O O . LYS A 1 154 ? 0.752 4.572 7.142 1.00 25.31 264 LYS A O 1
ATOM 995 N N . ASN A 1 155 ? 2.443 5.851 7.925 1.00 29.92 265 ASN A N 1
ATOM 996 C CA . ASN A 1 155 ? 3.096 4.737 8.606 1.00 30.42 265 ASN A CA 1
ATOM 997 C C . ASN A 1 155 ? 2.195 4.156 9.697 1.00 23.17 265 ASN A C 1
ATOM 998 O O . ASN A 1 155 ? 1.991 2.930 9.776 1.00 30.36 265 ASN A O 1
ATOM 1003 N N . ALA A 1 156 ? 1.635 5.037 10.541 1.00 27.28 266 ALA A N 1
ATOM 1004 C CA . ALA A 1 156 ? 0.739 4.587 11.596 1.00 24.95 266 ALA A CA 1
ATOM 1005 C C . ALA A 1 156 ? -0.464 3.831 11.025 1.00 28.43 266 ALA A C 1
ATOM 1006 O O . ALA A 1 156 ? -0.878 2.804 11.572 1.00 29.84 266 ALA A O 1
ATOM 1008 N N . LEU A 1 157 ? -1.016 4.310 9.911 1.00 31.94 267 LEU A N 1
ATOM 1009 C CA . LEU A 1 157 ? -2.181 3.655 9.327 1.00 28.23 267 LEU A CA 1
ATOM 1010 C C . LEU A 1 157 ? -1.823 2.274 8.811 1.00 29.33 267 LEU A C 1
ATOM 1011 O O . LEU A 1 157 ? -2.595 1.323 8.978 1.00 26.97 267 LEU A O 1
ATOM 1016 N N . SER A 1 158 ? -0.657 2.151 8.162 1.00 27.24 268 SER A N 1
ATOM 1017 C CA . SER A 1 158 ? -0.272 0.857 7.633 1.00 36.30 268 SER A CA 1
ATOM 1018 C C . SER A 1 158 ? -0.050 -0.155 8.757 1.00 35.12 268 SER A C 1
ATOM 1019 O O . SER A 1 158 ? -0.313 -1.349 8.574 1.00 31.41 268 SER A O 1
ATOM 1022 N N . ILE A 1 159 ? 0.420 0.294 9.923 1.00 34.38 269 ILE A N 1
ATOM 1023 C CA . ILE A 1 159 ? 0.498 -0.620 11.070 1.00 37.38 269 ILE A CA 1
ATOM 1024 C C . ILE A 1 159 ? -0.905 -0.993 11.560 1.00 36.84 269 ILE A C 1
ATOM 1025 O O . ILE A 1 159 ? -1.215 -2.179 11.822 1.00 32.41 269 ILE A O 1
ATOM 1030 N N . LEU A 1 160 ? -1.785 0.012 11.656 1.00 29.22 270 LEU A N 1
ATOM 1031 C CA . LEU A 1 160 ? -3.134 -0.208 12.169 1.00 31.45 270 LEU A CA 1
ATOM 1032 C C . LEU A 1 160 ? -3.901 -1.196 11.315 1.00 36.25 270 LEU A C 1
ATOM 1033 O O . LEU A 1 160 ? -4.739 -1.955 11.818 1.00 45.59 270 LEU A O 1
ATOM 1038 N N . GLU A 1 161 ? -3.654 -1.182 10.011 1.00 36.01 271 GLU A N 1
ATOM 1039 C CA . GLU A 1 161 ? -4.351 -2.106 9.131 1.00 35.47 271 GLU A CA 1
ATOM 1040 C C . GLU A 1 161 ? -3.950 -3.562 9.366 1.00 36.91 271 GLU A C 1
ATOM 1041 O O . GLU A 1 161 ? -4.647 -4.469 8.892 1.00 41.31 271 GLU A O 1
ATOM 1047 N N . ARG A 1 162 ? -2.852 -3.804 10.081 1.00 34.89 272 ARG A N 1
ATOM 1048 C CA . ARG A 1 162 ? -2.487 -5.138 10.542 1.00 33.39 272 ARG A CA 1
ATOM 1049 C C . ARG A 1 162 ? -3.003 -5.419 11.943 1.00 33.77 272 ARG A C 1
ATOM 1050 O O . ARG A 1 162 ? -3.306 -6.570 12.261 1.00 36.53 272 ARG A O 1
ATOM 1058 N N . LEU A 1 163 ? -3.097 -4.394 12.796 1.00 34.53 273 LEU A N 1
ATOM 1059 C CA . LEU A 1 163 ? -3.457 -4.646 14.194 1.00 33.09 273 LEU A CA 1
ATOM 1060 C C . LEU A 1 163 ? -4.964 -4.819 14.423 1.00 36.49 273 LEU A C 1
ATOM 1061 O O . LEU A 1 163 ? -5.371 -5.624 15.269 1.00 38.41 273 LEU A O 1
ATOM 1066 N N . VAL A 1 164 ? -5.814 -4.046 13.741 1.00 32.91 274 VAL A N 1
ATOM 1067 C CA . VAL A 1 164 ? -7.228 -3.981 14.103 1.00 34.42 274 VAL A CA 1
ATOM 1068 C C . VAL A 1 164 ? -8.109 -4.243 12.884 1.00 35.79 274 VAL A C 1
ATOM 1069 O O . VAL A 1 164 ? -7.667 -4.166 11.736 1.00 36.65 274 VAL A O 1
ATOM 1073 N N . GLU A 1 165 ? -9.397 -4.549 13.160 1.00 38.28 275 GLU A N 1
ATOM 1074 C CA . GLU A 1 165 ? -10.421 -4.860 12.165 1.00 40.51 275 GLU A CA 1
ATOM 1075 C C . GLU A 1 165 ? -10.471 -3.817 11.045 1.00 38.83 275 GLU A C 1
ATOM 1076 O O . GLU A 1 165 ? -10.173 -2.639 11.272 1.00 36.28 275 GLU A O 1
ATOM 1082 N N . PRO A 1 166 ? -10.852 -4.213 9.828 1.00 40.71 276 PRO A N 1
ATOM 1083 C CA . PRO A 1 166 ? -10.888 -3.249 8.714 1.00 41.12 276 PRO A CA 1
ATOM 1084 C C . PRO A 1 166 ? -11.830 -2.070 8.938 1.00 40.16 276 PRO A C 1
ATOM 1085 O O . PRO A 1 166 ? -11.553 -0.986 8.424 1.00 38.79 276 PRO A O 1
ATOM 1089 N N . ASP A 1 167 ? -12.920 -2.229 9.695 1.00 41.64 277 ASP A N 1
ATOM 1090 C CA 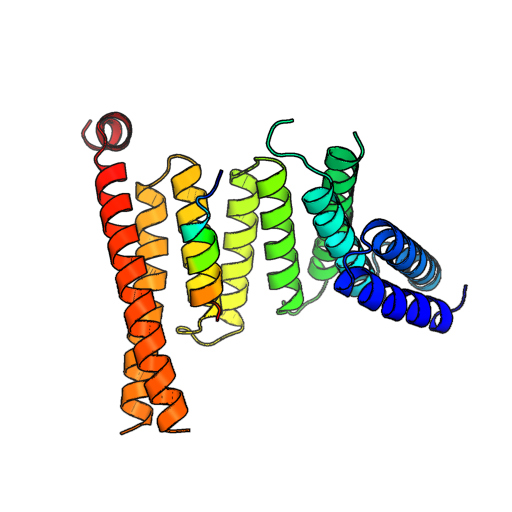. ASP A 1 167 ? -13.842 -1.129 9.974 1.00 42.13 277 ASP A CA 1
ATOM 1091 C C . ASP A 1 167 ? -13.624 -0.508 11.357 1.00 40.42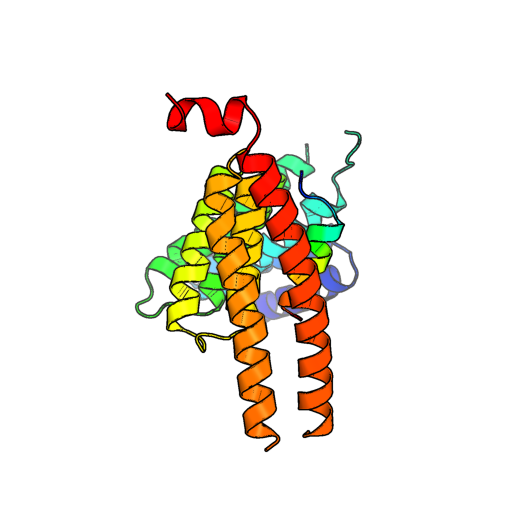 277 ASP A C 1
ATOM 1092 O O . ASP A 1 167 ? -14.572 -0.009 11.974 1.00 42.14 277 ASP A O 1
ATOM 1097 N N . SER A 1 168 ? -12.401 -0.553 11.864 1.00 37.63 278 SER A N 1
ATOM 1098 C CA . SER A 1 168 ? -12.083 0.074 13.139 1.00 36.27 278 SER A CA 1
ATOM 1099 C C . SER A 1 168 ? -12.209 1.586 13.044 1.00 35.08 278 SER A C 1
ATOM 1100 O O . SER A 1 168 ? -11.853 2.194 12.034 1.00 33.78 278 SER A O 1
ATOM 1103 N N . ARG A 1 169 ? -12.699 2.193 14.120 1.00 33.43 279 ARG A N 1
ATOM 1104 C CA . ARG A 1 169 ? -12.834 3.645 14.157 1.00 32.88 279 ARG A CA 1
ATOM 1105 C C . ARG A 1 169 ? -11.475 4.339 14.137 1.00 31.20 279 ARG A C 1
ATOM 1106 O O . ARG A 1 169 ? -11.357 5.450 13.618 1.00 31.79 279 ARG A O 1
ATOM 1114 N N . ARG A 1 170 ? -10.445 3.698 14.683 1.00 26.66 280 ARG A N 1
ATOM 1115 C CA . ARG A 1 170 ? -9.110 4.292 14.667 1.00 27.96 280 ARG A CA 1
ATOM 1116 C C . ARG A 1 170 ? -8.553 4.331 13.247 1.00 32.30 280 ARG A C 1
ATOM 1117 O O . ARG A 1 170 ? -7.948 5.330 12.828 1.00 29.37 280 ARG A O 1
ATOM 1125 N N . THR A 1 171 ? -8.796 3.275 12.470 1.00 31.88 281 THR A N 1
ATOM 1126 C CA . THR A 1 171 ? -8.427 3.299 11.056 1.00 31.80 281 THR A CA 1
ATOM 1127 C C . THR A 1 171 ? -9.169 4.406 10.296 1.00 28.17 281 THR A C 1
ATOM 1128 O O . THR A 1 171 ? -8.560 5.131 9.496 1.00 26.82 281 THR A O 1
ATOM 1132 N N . ALA A 1 172 ? -10.478 4.567 10.538 1.00 26.10 282 ALA A N 1
ATOM 1133 C CA . ALA A 1 172 ? -11.200 5.674 9.911 1.00 28.93 282 ALA A CA 1
ATOM 1134 C C . ALA A 1 172 ? -10.599 7.022 10.304 1.00 28.84 282 ALA A C 1
ATOM 1135 O O . ALA A 1 172 ? -10.455 7.921 9.461 1.00 27.39 282 ALA A O 1
ATOM 1137 N N . GLU A 1 173 ? -10.264 7.181 11.591 1.00 24.84 283 GLU A N 1
ATOM 1138 C CA . GLU A 1 173 ? -9.716 8.438 12.083 1.00 27.54 283 GLU A CA 1
ATOM 1139 C C . GLU A 1 173 ? -8.403 8.766 11.396 1.00 30.95 283 GLU A C 1
ATOM 1140 O O . GLU A 1 173 ? -8.175 9.910 11.001 1.00 30.28 283 GLU A O 1
ATOM 1146 N N . LEU A 1 174 ? -7.508 7.775 11.273 1.00 25.70 284 LEU A N 1
ATOM 1147 C CA . LEU A 1 174 ? -6.219 8.038 10.637 1.00 31.63 284 LEU A CA 1
ATOM 1148 C C . LEU A 1 174 ? -6.385 8.361 9.157 1.00 29.14 284 LEU A C 1
ATOM 1149 O O . LEU A 1 174 ? -5.673 9.223 8.628 1.00 26.39 284 LEU A O 1
ATOM 1154 N N . ASN A 1 175 ? -7.318 7.688 8.465 1.00 23.32 285 ASN A N 1
ATOM 1155 C CA . ASN A 1 175 ? -7.614 8.089 7.090 1.00 25.22 285 ASN A CA 1
ATOM 1156 C C . ASN A 1 175 ? -8.032 9.557 7.030 1.00 25.98 285 ASN A C 1
ATOM 1157 O O . ASN A 1 175 ? -7.604 10.314 6.144 1.00 24.35 285 ASN A O 1
ATOM 1162 N N . PHE A 1 176 ? -8.869 9.975 7.966 1.00 23.94 286 PHE A N 1
ATOM 1163 C CA . PHE A 1 176 ? -9.343 11.346 7.919 1.00 23.97 286 PHE A CA 1
ATOM 1164 C C . PHE A 1 176 ? -8.220 12.331 8.219 1.00 24.22 286 PHE A C 1
ATOM 1165 O O . PHE A 1 176 ? -8.098 13.361 7.548 1.00 28.23 286 PHE A O 1
ATOM 1173 N N . ARG A 1 177 ? -7.398 12.041 9.224 1.00 26.62 287 ARG A N 1
ATOM 1174 C CA . ARG A 1 177 ? -6.274 12.926 9.524 1.00 25.60 287 ARG A CA 1
ATOM 1175 C C . ARG A 1 177 ? -5.332 13.042 8.327 1.00 31.99 287 ARG A C 1
ATOM 1176 O O . ARG A 1 177 ? -4.840 14.132 8.020 1.00 28.85 287 ARG A O 1
ATOM 1184 N N . ILE A 1 178 ? -5.089 11.938 7.620 1.00 28.99 288 ILE A N 1
ATOM 1185 C CA . ILE A 1 178 ? -4.299 12.033 6.398 1.00 25.63 288 ILE A CA 1
ATOM 1186 C C . ILE A 1 178 ? -4.977 12.969 5.401 1.00 31.12 288 ILE A C 1
ATOM 1187 O O . ILE A 1 178 ? -4.321 13.818 4.777 1.00 31.17 288 ILE A O 1
ATOM 1192 N N . CYS A 1 179 ? -6.303 12.837 5.224 1.00 29.85 289 CYS A N 1
ATOM 1193 C CA . CYS A 1 179 ? -6.890 13.661 4.174 1.00 27.09 289 CYS A CA 1
ATOM 1194 C C . CYS A 1 179 ? -6.858 15.140 4.562 1.00 26.85 289 CYS A C 1
ATOM 1195 O O . CYS A 1 179 ? -6.679 15.996 3.695 1.00 27.08 289 CYS A O 1
ATOM 1198 N N . ILE A 1 180 ? -6.964 15.464 5.852 1.00 23.18 290 ILE A N 1
ATOM 1199 C CA . ILE A 1 180 ? -6.933 16.885 6.181 1.00 29.53 290 ILE A CA 1
ATOM 1200 C C . ILE A 1 180 ? -5.500 17.426 6.121 1.00 31.22 290 ILE A C 1
ATOM 1201 O O . ILE A 1 180 ? -5.297 18.590 5.755 1.00 29.75 290 ILE A O 1
ATOM 1206 N N . CYS A 1 181 ? -4.486 16.605 6.437 1.00 29.60 291 CYS A N 1
ATOM 1207 C CA . CYS A 1 181 ? -3.104 17.039 6.210 1.00 28.76 291 CYS A CA 1
ATOM 1208 C C . CYS A 1 181 ? -2.873 17.337 4.741 1.00 28.44 291 CYS A C 1
ATOM 1209 O O . CYS A 1 181 ? -2.236 18.337 4.392 1.00 30.40 291 CYS A O 1
ATOM 1212 N N . LEU A 1 182 ? -3.405 16.486 3.861 1.00 27.93 292 LEU A N 1
ATOM 1213 C CA . LEU A 1 182 ? -3.235 16.703 2.428 1.00 28.94 292 LEU A CA 1
ATOM 1214 C C . LEU A 1 182 ? -4.000 17.937 1.960 1.00 31.86 292 LEU A C 1
ATOM 1215 O O . LEU A 1 182 ? -3.524 18.680 1.094 1.00 34.56 292 LEU A O 1
ATOM 1220 N N . GLU A 1 183 ? -5.193 18.167 2.515 1.00 30.30 293 GLU A N 1
ATOM 1221 C CA . GLU A 1 183 ? -5.952 19.363 2.164 1.00 32.42 293 GLU A CA 1
ATOM 1222 C C . GLU A 1 183 ? -5.190 20.616 2.565 1.00 35.29 293 GLU A C 1
ATOM 1223 O O . GLU A 1 183 ? -4.985 21.524 1.753 1.00 35.64 293 GLU A O 1
ATOM 1229 N N . THR A 1 184 ? -4.746 20.675 3.820 1.00 35.87 294 THR A N 1
ATOM 1230 C CA . THR A 1 184 ? -4.034 21.859 4.265 1.00 36.26 294 THR A CA 1
ATOM 1231 C C . THR A 1 184 ? -2.722 22.038 3.499 1.00 37.77 294 THR A C 1
ATOM 1232 O O . THR A 1 184 ? -2.225 23.163 3.396 1.00 40.37 294 THR A O 1
ATOM 1236 N N . GLY A 1 185 ? -2.215 20.975 2.874 1.00 36.93 295 GLY A N 1
ATOM 1237 C CA . GLY A 1 185 ? -0.995 21.027 2.096 1.00 35.57 295 GLY A CA 1
ATOM 1238 C C . GLY A 1 185 ? -1.231 21.212 0.608 1.00 41.97 295 GLY A C 1
ATOM 1239 O O . GLY A 1 185 ? -0.336 20.961 -0.211 1.00 42.17 295 GLY A O 1
ATOM 1240 N N . CYS A 1 186 ? -2.440 21.654 0.249 1.00 37.35 296 CYS A N 1
ATOM 1241 C CA . CYS A 1 186 ? -2.795 21.989 -1.132 1.00 36.74 296 CYS A CA 1
ATOM 1242 C C . CYS A 1 186 ? -2.812 20.771 -2.037 1.00 33.80 296 CYS A C 1
ATOM 1243 O O . CYS A 1 186 ? -2.499 20.877 -3.223 1.00 37.97 296 CYS A O 1
ATOM 1246 N N . GLN A 1 187 ? -3.194 19.608 -1.512 1.00 31.56 297 GLN A N 1
ATOM 1247 C CA . GLN A 1 187 ? -3.321 18.400 -2.327 1.00 31.10 297 GLN A CA 1
ATOM 1248 C C . GLN A 1 187 ? -4.701 17.776 -2.151 1.00 34.65 297 GLN A C 1
ATOM 1249 O O . GLN A 1 187 ? -4.824 16.617 -1.737 1.00 36.12 297 GLN A O 1
ATOM 1255 N N . PRO A 1 188 ? -5.767 18.508 -2.501 1.00 36.22 298 PRO A N 1
ATOM 1256 C CA . PRO A 1 188 ? -7.125 17.969 -2.277 1.00 33.87 298 PRO A CA 1
ATOM 1257 C C . PRO A 1 188 ? -7.443 16.746 -3.127 1.00 32.92 298 PRO A C 1
ATOM 1258 O O . PRO A 1 188 ? -8.175 15.856 -2.668 1.00 35.71 298 PRO A O 1
ATOM 1262 N N . LYS A 1 189 ? -6.906 16.672 -4.349 1.00 30.29 299 LYS A N 1
ATOM 1263 C CA . LYS A 1 189 ? -7.104 15.482 -5.167 1.00 36.49 299 LYS A CA 1
ATOM 1264 C C . LYS A 1 189 ? -6.618 14.246 -4.425 1.00 36.58 299 LYS A C 1
ATOM 1265 O O . LYS A 1 189 ? -7.304 13.217 -4.380 1.00 36.03 299 LYS A O 1
ATOM 1271 N N . GLU A 1 190 ? -5.451 14.356 -3.788 1.00 32.29 300 GLU A N 1
ATOM 1272 C CA . GLU A 1 190 ? -4.876 13.229 -3.074 1.00 28.25 300 GLU A CA 1
ATOM 1273 C C . GLU A 1 190 ? -5.620 12.966 -1.771 1.00 28.82 300 GLU A C 1
ATOM 1274 O O . GLU A 1 190 ? -5.695 11.818 -1.325 1.00 27.26 300 GLU A O 1
ATOM 1280 N N . ALA A 1 191 ? -6.156 14.012 -1.144 1.00 25.23 301 ALA A N 1
ATOM 1281 C CA . ALA A 1 191 ? -6.938 13.830 0.073 1.00 31.82 301 ALA A CA 1
ATOM 1282 C C . ALA A 1 191 ? -8.221 13.048 -0.187 1.00 33.94 301 ALA A C 1
ATOM 1283 O O . ALA A 1 191 ? -8.706 12.352 0.709 1.00 31.61 301 ALA A O 1
ATOM 1285 N N . ILE A 1 192 ? -8.778 13.156 -1.405 1.00 31.74 302 ILE A N 1
ATOM 1286 C CA . ILE A 1 192 ? -10.089 12.547 -1.698 1.00 32.29 302 ILE A CA 1
ATOM 1287 C C . ILE A 1 192 ? -10.165 11.061 -1.320 1.00 35.41 302 ILE A C 1
ATOM 1288 O O . ILE A 1 192 ? -11.067 10.692 -0.556 1.00 31.79 302 ILE A O 1
ATOM 1293 N N . PRO A 1 193 ? -9.288 10.167 -1.812 1.00 35.91 303 PRO A N 1
ATOM 1294 C CA . PRO A 1 193 ? -9.459 8.737 -1.458 1.00 28.34 303 PRO A CA 1
ATOM 1295 C C . PRO A 1 193 ? -9.343 8.451 0.036 1.00 28.77 303 PRO A C 1
ATOM 1296 O O . PRO A 1 193 ? -10.000 7.527 0.528 1.00 33.44 303 PRO A O 1
ATOM 1300 N N . TYR A 1 194 ? -8.565 9.233 0.791 1.00 26.85 304 TYR A N 1
ATOM 1301 C CA . TYR A 1 194 ? -8.504 9.011 2.233 1.00 26.50 304 TYR A CA 1
ATOM 1302 C C . TYR A 1 194 ? -9.826 9.376 2.906 1.00 28.94 304 TYR A C 1
ATOM 1303 O O . TYR A 1 194 ? -10.304 8.651 3.793 1.00 30.98 304 TYR A O 1
ATOM 1312 N N . CYS A 1 195 ? -10.428 10.499 2.501 1.00 32.72 305 CYS A N 1
ATOM 1313 C CA . CYS A 1 195 ? -11.738 10.871 3.029 1.00 29.70 305 CYS A CA 1
ATOM 1314 C C . CYS A 1 195 ? -12.801 9.847 2.644 1.00 27.03 305 CYS A C 1
ATOM 1315 O O . CYS A 1 195 ? -13.647 9.471 3.470 1.00 31.61 305 CYS A O 1
ATOM 1318 N N . GLN A 1 196 ? -12.766 9.377 1.394 1.00 26.45 306 GLN A N 1
ATOM 1319 C CA . GLN A 1 196 ? -13.698 8.340 0.958 1.00 31.81 306 GLN A CA 1
ATOM 1320 C C . GLN A 1 196 ? -13.535 7.076 1.786 1.00 35.11 306 GLN A C 1
ATOM 1321 O O . GLN A 1 196 ? -14.524 6.409 2.118 1.00 34.35 306 GLN A O 1
ATOM 1327 N N . LYS A 1 197 ? -12.292 6.719 2.122 1.00 39.02 307 LYS A N 1
ATOM 1328 C CA . LYS A 1 197 ? -12.073 5.501 2.899 1.00 31.11 307 LYS A CA 1
ATOM 1329 C C . LYS A 1 197 ? -12.649 5.655 4.296 1.00 32.35 307 LYS A C 1
ATOM 1330 O O . LYS A 1 197 ? -13.322 4.745 4.799 1.00 28.03 307 LYS A O 1
ATOM 1336 N N . ALA A 1 198 ? -12.381 6.802 4.943 1.00 28.96 308 ALA A N 1
ATOM 1337 C CA . ALA A 1 198 ? -12.972 7.065 6.254 1.00 27.65 308 ALA A CA 1
ATOM 1338 C C . ALA A 1 198 ? -14.501 6.955 6.213 1.00 31.29 308 ALA A C 1
ATOM 1339 O O . ALA A 1 198 ? -15.121 6.359 7.113 1.00 27.11 308 ALA A O 1
ATOM 1341 N N . LEU A 1 199 ? -15.123 7.519 5.171 1.00 24.07 309 LEU A N 1
ATOM 1342 C CA . LEU A 1 199 ? -16.582 7.481 5.071 1.00 31.11 309 LEU A CA 1
ATOM 1343 C C . LEU A 1 199 ? -17.079 6.045 4.899 1.00 29.94 309 LEU A C 1
ATOM 1344 O O . LEU A 1 199 ? -18.022 5.606 5.575 1.00 30.95 309 LEU A O 1
ATOM 1349 N N . LEU A 1 200 ? -16.443 5.297 3.994 1.00 31.60 310 LEU A N 1
ATOM 1350 C CA . LEU A 1 200 ? -16.828 3.909 3.774 1.00 36.68 310 LEU A CA 1
ATOM 1351 C C . LEU A 1 200 ? -16.606 3.059 5.016 1.00 35.32 310 LEU A C 1
ATOM 1352 O O . LEU A 1 200 ? -17.382 2.137 5.272 1.00 32.63 310 LEU A O 1
ATOM 1357 N N . ILE A 1 201 ? -15.575 3.359 5.813 1.00 28.80 311 ILE A N 1
ATOM 1358 C CA . ILE A 1 201 ? -15.371 2.608 7.048 1.00 31.35 311 ILE A CA 1
ATOM 1359 C C . ILE A 1 201 ? -16.523 2.856 8.013 1.00 32.08 311 ILE A C 1
ATOM 1360 O O . ILE A 1 201 ? -17.031 1.920 8.648 1.00 36.80 311 ILE A O 1
ATOM 1365 N N . CYS A 1 202 ? -16.936 4.126 8.156 1.00 31.07 312 CYS A N 1
ATOM 1366 C CA . CYS A 1 202 ? -18.059 4.440 9.044 1.00 32.51 312 CYS A CA 1
ATOM 1367 C C . CYS A 1 202 ? -19.340 3.730 8.606 1.00 33.41 312 CYS A C 1
ATOM 1368 O O . CYS A 1 202 ? -20.062 3.161 9.435 1.00 36.40 312 CYS A O 1
ATOM 1371 N N . LYS A 1 203 ? -19.627 3.729 7.303 1.00 31.29 313 LYS A N 1
ATOM 1372 C CA . LYS A 1 203 ? -20.840 3.057 6.840 1.00 34.66 313 LYS A CA 1
ATOM 1373 C C . LYS A 1 203 ? -20.740 1.537 6.973 1.00 47.29 313 LYS A C 1
ATOM 1374 O O . LYS A 1 203 ? -21.735 0.873 7.303 1.00 49.57 313 LYS A O 1
ATOM 1380 N N . ALA A 1 204 ? -19.554 0.959 6.744 1.00 41.95 314 ALA A N 1
ATOM 1381 C CA . ALA A 1 204 ? -19.413 -0.484 6.926 1.00 42.32 314 ALA A CA 1
ATOM 1382 C C . ALA A 1 204 ? -19.619 -0.866 8.385 1.00 40.65 314 ALA A C 1
ATOM 1383 O O . ALA A 1 204 ? -20.274 -1.870 8.692 1.00 40.34 314 ALA A O 1
ATOM 1385 N N . ARG A 1 205 ? -19.063 -0.074 9.304 1.00 42.65 315 ARG A N 1
ATOM 1386 C CA . ARG A 1 205 ? -19.251 -0.368 10.717 1.00 39.47 315 ARG A CA 1
ATOM 1387 C C . ARG A 1 205 ? -20.718 -0.229 11.106 1.00 41.60 315 ARG A C 1
ATOM 1388 O O . ARG A 1 205 ? -21.231 -1.022 11.910 1.00 39.85 315 ARG A O 1
ATOM 1396 N N . MET A 1 206 ? -21.417 0.756 10.517 1.00 36.67 316 MET A N 1
ATOM 1397 C CA . MET A 1 206 ? -22.864 0.870 10.694 1.00 41.58 316 MET A CA 1
ATOM 1398 C C . MET A 1 206 ? -23.570 -0.410 10.284 1.00 45.99 316 MET A C 1
ATOM 1399 O O . MET A 1 206 ? -24.388 -0.948 11.037 1.00 49.99 316 MET A O 1
ATOM 1404 N N . GLU A 1 207 ? -23.290 -0.892 9.066 1.00 45.54 317 GLU A N 1
ATOM 1405 C CA . GLU A 1 207 ? -23.994 -2.072 8.569 1.00 54.36 317 GLU A CA 1
ATOM 1406 C C . GLU A 1 207 ? -23.656 -3.308 9.394 1.00 55.32 317 GLU A C 1
ATOM 1407 O O . GLU A 1 207 ? -24.524 -4.156 9.625 1.00 59.69 317 GLU A O 1
ATOM 1413 N N . ARG A 1 208 ? -22.420 -3.407 9.883 1.00 56.37 318 ARG A N 1
ATOM 1414 C CA . ARG A 1 208 ? -22.036 -4.546 10.707 1.00 48.21 318 ARG A CA 1
ATOM 1415 C C . ARG A 1 208 ? -22.777 -4.537 12.039 1.00 53.69 318 ARG A C 1
ATOM 1416 O O . ARG A 1 208 ? -23.293 -5.573 12.482 1.00 55.87 318 ARG A O 1
ATOM 1424 N N . LEU A 1 209 ? -22.833 -3.379 12.703 1.00 52.93 319 LEU A N 1
ATOM 1425 C CA . LEU A 1 209 ? -23.604 -3.295 13.941 1.00 55.18 319 LEU A CA 1
ATOM 1426 C C . LEU A 1 209 ? -25.077 -3.591 13.687 1.00 54.61 319 LEU A C 1
ATOM 1427 O O . LEU A 1 209 ? -25.731 -4.280 14.483 1.00 54.29 319 LEU A O 1
ATOM 1432 N N . SER A 1 210 ? -25.609 -3.081 12.572 1.00 56.75 320 SER A N 1
ATOM 1433 C CA . SER A 1 210 ? -27.004 -3.324 12.216 1.00 58.52 320 SER A CA 1
ATOM 1434 C C . SER A 1 210 ? -27.279 -4.815 12.062 1.00 62.55 320 SER A C 1
ATOM 1435 O O . SER A 1 210 ? -28.304 -5.323 12.535 1.00 69.02 320 SER A O 1
ATOM 1438 N N . ASN A 1 211 ? -26.367 -5.538 11.413 1.00 61.40 321 ASN A N 1
ATOM 1439 C CA . ASN A 1 211 ? -26.563 -6.975 11.260 1.00 70.71 321 ASN A CA 1
ATOM 1440 C C . ASN A 1 211 ? -26.423 -7.695 12.598 1.00 70.93 321 ASN A C 1
ATOM 1441 O O . ASN A 1 211 ? -27.134 -8.671 12.855 1.00 74.12 321 ASN A O 1
ATOM 1446 N N . GLU A 1 212 ? -25.516 -7.226 13.465 1.00 71.94 322 GLU A N 1
ATOM 1447 C CA . GLU A 1 212 ? -25.350 -7.856 14.773 1.00 62.18 322 GLU A CA 1
ATOM 1448 C C . GLU A 1 212 ? -26.598 -7.696 15.631 1.00 64.62 322 GLU A C 1
ATOM 1449 O O . GLU A 1 212 ? -26.969 -8.610 16.375 1.00 68.04 322 GLU A O 1
ATOM 1455 N N . ILE A 1 213 ? -27.254 -6.537 15.549 1.00 64.54 323 ILE A N 1
ATOM 1456 C CA . ILE A 1 213 ? -28.519 -6.357 16.258 1.00 71.54 323 ILE A CA 1
ATOM 1457 C C . ILE A 1 213 ? -29.568 -7.339 15.747 1.00 73.36 323 ILE A C 1
ATOM 1458 O O . ILE A 1 213 ? -30.434 -7.790 16.508 1.00 76.05 323 ILE A O 1
ATOM 1463 N N . LYS A 1 214 ? -29.493 -7.703 14.469 1.00 75.78 324 LYS A N 1
ATOM 1464 C CA . LYS A 1 214 ? -30.454 -8.602 13.844 1.00 79.47 324 LYS A CA 1
ATOM 1465 C C . LYS A 1 214 ? -30.342 -10.037 14.378 1.00 86.89 324 LYS A C 1
ATOM 1466 O O . LYS A 1 214 ? -29.268 -10.644 14.364 1.00 86.32 324 LYS A O 1
ATOM 1468 N N . SER A 1 224 ? -26.989 -3.314 25.490 1.00 65.64 354 SER A N 1
ATOM 1469 C CA . SER A 1 224 ? -25.909 -3.498 24.522 1.00 67.41 354 SER A CA 1
ATOM 1470 C C . SER A 1 224 ? -26.443 -3.393 23.104 1.00 62.92 354 SER A C 1
ATOM 1471 O O . SER A 1 224 ? -25.784 -2.826 22.220 1.00 56.85 354 SER A O 1
ATOM 1474 N N . ALA A 1 225 ? -27.622 -3.977 22.873 1.00 52.34 355 ALA A N 1
ATOM 1475 C CA . ALA A 1 225 ? -28.352 -3.662 21.650 1.00 49.54 355 ALA A CA 1
ATOM 1476 C C . ALA A 1 225 ? -28.594 -2.165 21.566 1.00 46.81 355 ALA A C 1
ATOM 1477 O O . ALA A 1 225 ? -28.368 -1.545 20.517 1.00 51.34 355 ALA A O 1
ATOM 1479 N N . SER A 1 226 ? -29.003 -1.566 22.689 1.00 44.01 356 SER A N 1
ATOM 1480 C CA . SER A 1 226 ? -29.108 -0.115 22.784 1.00 49.06 356 SER A CA 1
ATOM 1481 C C . SER A 1 226 ? -27.762 0.567 22.507 1.00 47.94 356 SER A C 1
ATOM 1482 O O . SER A 1 226 ? -27.712 1.584 21.801 1.00 45.05 356 SER A O 1
ATOM 1485 N N . ASP A 1 227 ? -26.661 0.017 23.040 1.00 45.55 357 ASP A N 1
ATOM 1486 C CA . ASP A 1 227 ? -25.347 0.628 22.816 1.00 44.33 357 ASP A CA 1
ATOM 1487 C C . ASP A 1 227 ? -24.969 0.589 21.342 1.00 44.08 357 ASP A C 1
ATOM 1488 O O . ASP A 1 227 ? -24.433 1.565 20.798 1.00 53.95 357 ASP A O 1
ATOM 1493 N N . LYS A 1 228 ? -25.255 -0.533 20.677 1.00 48.28 358 LYS A N 1
ATOM 1494 C CA . LYS A 1 228 ? -24.948 -0.657 19.256 1.00 50.64 358 LYS A CA 1
ATOM 1495 C C . LYS A 1 228 ? -25.792 0.299 18.423 1.00 45.76 358 LYS A C 1
ATOM 1496 O O . LYS A 1 228 ? -25.300 0.889 17.453 1.00 46.66 358 LYS A O 1
ATOM 1502 N N . GLU A 1 229 ? -27.061 0.472 18.790 1.00 40.82 359 GLU A N 1
ATOM 1503 C CA . GLU A 1 229 ? -27.914 1.382 18.033 1.00 42.04 359 GLU A CA 1
ATOM 1504 C C . GLU A 1 229 ? -27.501 2.841 18.236 1.00 45.10 359 GLU A C 1
ATOM 1505 O O . GLU A 1 229 ? -27.565 3.658 17.299 1.00 44.25 359 GLU A O 1
ATOM 1511 N N . VAL A 1 230 ? -27.078 3.186 19.456 1.00 43.13 360 VAL A N 1
ATOM 1512 C CA . VAL A 1 230 ? -26.525 4.513 19.699 1.00 45.73 360 VAL A CA 1
ATOM 1513 C C . VAL A 1 230 ? 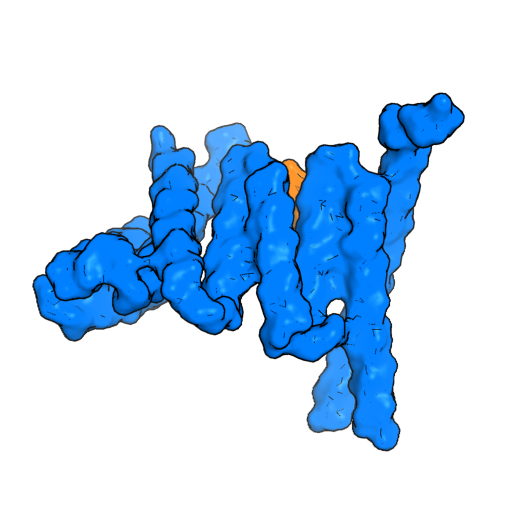-25.292 4.730 18.832 1.00 42.97 360 VAL A C 1
ATOM 1514 O O . VAL A 1 230 ? -25.122 5.802 18.226 1.00 41.82 360 VAL A O 1
ATOM 1518 N N . GLU A 1 231 ? -24.434 3.705 18.723 1.00 40.26 361 GLU A N 1
ATOM 1519 C CA . GLU A 1 231 ? -23.235 3.863 17.897 1.00 39.15 361 GLU A CA 1
ATOM 1520 C C . GLU A 1 231 ? -23.592 3.979 16.418 1.00 42.61 361 GLU A C 1
ATOM 1521 O O . GLU A 1 231 ? -22.943 4.726 15.681 1.00 40.00 361 GLU A O 1
ATOM 1527 N N . ILE A 1 232 ? -24.611 3.243 15.961 1.00 40.62 362 ILE A N 1
ATOM 1528 C CA . ILE A 1 232 ? -25.069 3.387 14.580 1.00 44.81 362 ILE A CA 1
ATOM 1529 C C . ILE A 1 232 ? -25.449 4.840 14.292 1.00 46.80 362 ILE A C 1
ATOM 1530 O O . ILE A 1 232 ? -25.064 5.408 13.257 1.00 41.14 362 ILE A O 1
ATOM 1535 N N . GLY A 1 233 ? -26.199 5.467 15.201 1.00 40.47 363 GLY A N 1
ATOM 1536 C CA . GLY A 1 233 ? -26.554 6.866 14.992 1.00 42.56 363 GLY A CA 1
ATOM 1537 C C . GLY A 1 233 ? -25.340 7.784 15.007 1.00 45.82 363 GLY A C 1
ATOM 1538 O O . GLY A 1 233 ? -25.231 8.722 14.197 1.00 47.96 363 GLY A O 1
ATOM 1539 N N . ASP A 1 234 ? -24.429 7.546 15.950 1.00 40.93 364 ASP A N 1
ATOM 1540 C CA . ASP A 1 234 ? -23.175 8.287 15.995 1.00 49.06 364 ASP A CA 1
ATOM 1541 C C . ASP A 1 234 ? -22.457 8.221 14.653 1.00 39.01 364 ASP A C 1
ATOM 1542 O O . ASP A 1 234 ? -22.065 9.245 14.077 1.00 39.26 364 ASP A O 1
ATOM 1547 N N . LEU A 1 235 ? -22.298 7.007 14.136 1.00 40.09 365 LEU A N 1
ATOM 1548 C CA . LEU A 1 235 ? -21.587 6.803 12.885 1.00 41.22 365 LEU A CA 1
ATOM 1549 C C . LEU A 1 235 ? -22.325 7.425 11.711 1.00 38.19 365 LEU A C 1
ATOM 1550 O O . LEU A 1 235 ? -21.687 7.899 10.769 1.00 35.76 365 LEU A O 1
ATOM 1555 N N . ALA A 1 236 ? -23.654 7.452 11.743 1.00 37.91 366 ALA A N 1
ATOM 1556 C CA . ALA A 1 236 ? -24.374 8.086 10.642 1.00 38.60 366 ALA A CA 1
ATOM 1557 C C . ALA A 1 236 ? -24.096 9.580 10.614 1.00 39.35 366 ALA A C 1
ATOM 1558 O O . ALA A 1 236 ? -23.854 10.156 9.542 1.00 39.23 366 ALA A O 1
ATOM 1560 N N . GLY A 1 237 ? -24.110 10.220 11.790 1.00 41.31 367 GLY A N 1
ATOM 1561 C CA . GLY A 1 237 ? -23.736 11.628 11.852 1.00 41.83 367 GLY A CA 1
ATOM 1562 C C . GLY A 1 237 ? -22.316 11.875 11.356 1.00 40.19 367 GLY A C 1
ATOM 1563 O O . GLY A 1 237 ? -22.066 12.801 10.573 1.00 40.55 367 GLY A O 1
ATOM 1564 N N . LEU A 1 238 ? -21.372 11.041 11.798 1.00 38.71 368 LEU A N 1
ATOM 1565 C CA . LEU A 1 238 ? -19.991 11.175 11.328 1.00 38.75 368 LEU A CA 1
ATOM 1566 C C . LEU A 1 238 ? -19.894 10.987 9.815 1.00 36.22 368 LEU A C 1
ATOM 1567 O O . LEU A 1 238 ? -19.155 11.710 9.135 1.00 35.81 368 LEU A O 1
ATOM 1572 N N . ALA A 1 239 ? -20.633 10.020 9.271 1.00 37.40 369 ALA A N 1
ATOM 1573 C CA . ALA A 1 239 ? -20.621 9.800 7.833 1.00 38.86 369 ALA A CA 1
ATOM 1574 C C . ALA A 1 239 ? -21.090 11.042 7.092 1.00 41.51 369 ALA A C 1
ATOM 1575 O O . ALA A 1 239 ? -20.505 11.409 6.071 1.00 35.39 369 ALA A O 1
ATOM 1577 N N . GLU A 1 240 ? -22.148 11.699 7.587 1.00 39.10 370 GLU A N 1
ATOM 1578 C CA . GLU A 1 240 ? -22.630 12.905 6.907 1.00 39.53 370 GLU A CA 1
ATOM 1579 C C . GLU A 1 240 ? -21.590 14.022 6.951 1.00 39.38 370 GLU A C 1
ATOM 1580 O O . GLU A 1 240 ? -21.368 14.712 5.947 1.00 39.54 370 GLU A O 1
ATOM 1586 N N . ASP A 1 241 ? -20.936 14.211 8.102 1.00 39.46 371 ASP A N 1
ATOM 1587 C CA . ASP A 1 241 ? -19.842 15.186 8.168 1.00 39.76 371 ASP A CA 1
ATOM 1588 C C . ASP A 1 241 ? -18.726 14.852 7.168 1.00 37.51 371 ASP A C 1
ATOM 1589 O O . ASP A 1 241 ? -18.175 15.745 6.513 1.00 37.74 371 ASP A O 1
ATOM 1594 N N . LEU A 1 242 ? -18.388 13.565 7.033 1.00 35.67 372 LEU A N 1
ATOM 1595 C CA . LEU A 1 242 ? -17.351 13.153 6.090 1.00 34.06 372 LEU A CA 1
ATOM 1596 C C . LEU A 1 242 ? -17.785 13.355 4.645 1.00 33.85 372 LEU A C 1
ATOM 1597 O O . LEU A 1 242 ? -16.957 13.649 3.779 1.00 33.16 372 LEU A O 1
ATOM 1602 N N . GLU A 1 243 ? -19.074 13.191 4.370 1.00 34.81 373 GLU A N 1
ATOM 1603 C CA . GLU A 1 243 ? -19.589 13.416 3.029 1.00 35.44 373 GLU A CA 1
ATOM 1604 C C . GLU A 1 243 ? -19.533 14.896 2.665 1.00 36.53 373 GLU A C 1
ATOM 1605 O O . GLU A 1 243 ? -19.202 15.251 1.523 1.00 36.37 373 GLU A O 1
ATOM 1611 N N . LYS A 1 244 ? -19.814 15.776 3.631 1.00 37.98 374 LYS A N 1
ATOM 1612 C CA . LYS A 1 244 ? -19.621 17.212 3.401 1.00 39.48 374 LYS A CA 1
ATOM 1613 C C . LYS A 1 244 ? -18.150 17.544 3.145 1.00 37.98 374 LYS A C 1
ATOM 1614 O O . LYS A 1 244 ? -17.825 18.315 2.226 1.00 38.23 374 LYS A O 1
ATOM 1620 N N . LYS A 1 245 ? -17.242 16.968 3.950 1.00 36.74 375 LYS A N 1
ATOM 1621 C CA . LYS A 1 245 ? -15.819 17.191 3.710 1.00 35.78 375 LYS A CA 1
ATOM 1622 C C . LYS A 1 245 ? -15.421 16.723 2.317 1.00 34.11 375 LYS A C 1
ATOM 1623 O O . LYS A 1 245 ? -14.649 17.391 1.628 1.00 33.94 375 LYS A O 1
ATOM 1629 N N . LEU A 1 246 ? -15.962 15.586 1.882 1.00 33.27 376 LEU A N 1
ATOM 1630 C CA . LEU A 1 246 ? -15.631 15.034 0.576 1.00 32.36 376 LEU A CA 1
ATOM 1631 C C . LEU A 1 246 ? -16.140 15.932 -0.548 1.00 33.30 376 LEU A C 1
ATOM 1632 O O . LEU A 1 246 ? -15.467 16.089 -1.575 1.00 32.79 376 LEU A O 1
ATOM 1637 N N . GLU A 1 247 ? -17.326 16.528 -0.371 1.00 35.05 377 GLU A N 1
ATOM 1638 C CA . GLU A 1 247 ? -17.822 17.493 -1.352 1.00 36.62 377 GLU A CA 1
ATOM 1639 C C . GLU A 1 247 ? -16.881 18.691 -1.460 1.00 40.06 377 GLU A C 1
ATOM 1640 O O . GLU A 1 247 ? -16.537 19.141 -2.567 1.00 36.54 377 GLU A O 1
ATOM 1646 N N . ASP A 1 248 ? -16.448 19.217 -0.312 1.00 36.83 378 ASP A N 1
ATOM 1647 C CA . ASP A 1 248 ? -15.513 20.342 -0.337 1.00 37.31 378 ASP A CA 1
ATOM 1648 C C . ASP A 1 248 ? -14.186 19.956 -0.978 1.00 35.23 378 ASP A C 1
ATOM 1649 O O . ASP A 1 248 ? -13.582 20.759 -1.701 1.00 35.42 378 ASP A O 1
ATOM 1654 N N . LEU A 1 249 ? -13.716 18.731 -0.740 1.00 33.58 379 LEU A N 1
ATOM 1655 C CA . LEU A 1 249 ? -12.448 18.310 -1.343 1.00 33.83 379 LEU A CA 1
ATOM 1656 C C . LEU A 1 249 ? -12.576 18.191 -2.864 1.00 37.15 379 LEU A C 1
ATOM 1657 O O . LEU A 1 249 ? -11.682 18.617 -3.605 1.00 32.80 379 LEU A O 1
ATOM 1662 N N . LYS A 1 250 ? -13.664 17.590 -3.349 1.00 32.14 380 LYS A N 1
ATOM 1663 C CA . LYS A 1 250 ? -13.855 17.504 -4.794 1.00 35.99 380 LYS A CA 1
ATOM 1664 C C . LYS A 1 250 ? -13.944 18.896 -5.421 1.00 33.50 380 LYS A C 1
ATOM 1665 O O . LYS A 1 250 ? -13.350 19.159 -6.485 1.00 44.76 380 LYS A O 1
ATOM 1671 N N . GLN A 1 251 ? -14.598 19.832 -4.734 1.00 34.86 381 GLN A N 1
ATOM 1672 C CA . GLN A 1 251 ? -14.631 21.197 -5.258 1.00 39.63 381 GLN A CA 1
ATOM 1673 C C . GLN A 1 251 ? -13.227 21.800 -5.305 1.00 41.38 381 GLN A C 1
ATOM 1674 O O . GLN A 1 251 ? -12.829 22.398 -6.313 1.00 35.45 381 GLN A O 1
ATOM 1680 N N . GLN A 1 252 ? -12.444 21.618 -4.235 1.00 34.54 382 GLN A N 1
ATOM 1681 C CA . GLN A 1 252 ? -11.098 22.188 -4.210 1.00 37.92 382 GLN A CA 1
ATOM 1682 C C . GLN A 1 252 ? -10.233 21.603 -5.309 1.00 39.09 382 GLN A C 1
ATOM 1683 O O . GLN A 1 252 ? -9.406 22.312 -5.897 1.00 35.52 382 GLN A O 1
ATOM 1689 N N . ALA A 1 253 ? -10.398 20.298 -5.584 1.00 31.70 383 ALA A N 1
ATOM 1690 C CA . ALA A 1 253 ? -9.638 19.650 -6.644 1.00 36.06 383 ALA A CA 1
ATOM 1691 C C . ALA A 1 253 ? -10.042 20.147 -8.018 1.00 38.67 383 ALA A C 1
ATOM 1692 O O . ALA A 1 253 ? -9.283 19.947 -8.976 1.00 35.90 383 ALA A O 1
ATOM 1694 N N . GLU A 1 254 ? -11.228 20.762 -8.144 1.00 32.57 384 GLU A N 1
ATOM 1695 C CA . GLU A 1 254 ? -11.604 21.381 -9.411 1.00 33.71 384 GLU A CA 1
ATOM 1696 C C . GLU A 1 254 ? -11.116 22.827 -9.574 1.00 34.27 384 GLU A C 1
ATOM 1697 O O . GLU A 1 254 ? -11.394 23.448 -10.608 1.00 35.42 384 GLU A O 1
ATOM 1703 N N . ASN A 1 255 ? -10.427 23.393 -8.595 1.00 34.67 385 ASN A N 1
ATOM 1704 C CA . ASN A 1 255 ? -9.930 24.755 -8.764 1.00 41.16 385 ASN A CA 1
ATOM 1705 C C . ASN A 1 255 ? -8.991 24.807 -9.969 1.00 38.28 385 ASN A C 1
ATOM 1706 O O . ASN A 1 255 ? -8.259 23.840 -10.225 1.00 32.72 385 ASN A O 1
ATOM 1711 N N . PRO A 1 256 ? -9.018 25.897 -10.751 1.00 39.62 386 PRO A N 1
ATOM 1712 C CA . PRO A 1 256 ? -8.183 25.954 -11.969 1.00 36.86 386 PRO A CA 1
ATOM 1713 C C . PRO A 1 256 ? -6.728 25.589 -11.746 1.00 41.34 386 PRO A C 1
ATOM 1714 O O . PRO A 1 256 ? -6.185 24.749 -12.482 1.00 39.67 386 PRO A O 1
ATOM 1718 N N . LYS A 1 257 ? -6.073 26.192 -10.747 1.00 39.41 387 LYS A N 1
ATOM 1719 C CA . LYS A 1 257 ? -4.664 25.863 -10.524 1.00 45.56 387 LYS A CA 1
ATOM 1720 C C . LYS A 1 257 ? -4.487 24.406 -10.121 1.00 46.06 387 LYS A C 1
ATOM 1721 O O . LYS A 1 257 ? -3.505 23.775 -10.522 1.00 51.85 387 LYS A O 1
ATOM 1727 N N . GLN A 1 258 ? -5.445 23.833 -9.387 1.00 47.47 388 GLN A N 1
ATOM 1728 C CA . GLN A 1 258 ? -5.325 22.429 -8.992 1.00 44.43 388 GLN A CA 1
ATOM 1729 C C . GLN A 1 258 ? -5.500 21.482 -10.177 1.00 40.65 388 GLN A C 1
ATOM 1730 O O . GLN A 1 258 ? -4.831 20.446 -10.249 1.00 48.44 388 GLN A O 1
ATOM 1736 N N . VAL A 1 259 ? -6.378 21.814 -11.122 1.00 43.93 389 VAL A N 1
ATOM 1737 C CA . VAL A 1 259 ? -6.796 20.842 -12.128 1.00 38.51 389 VAL A CA 1
ATOM 1738 C C . VAL A 1 259 ? -6.168 21.051 -13.508 1.00 35.52 389 VAL A C 1
ATOM 1739 O O . VAL A 1 259 ? -6.190 20.118 -14.332 1.00 39.51 389 VAL A O 1
ATOM 1743 N N . LEU A 1 260 ? -5.575 22.221 -13.770 1.00 36.22 390 LEU A N 1
ATOM 1744 C CA . LEU A 1 260 ? -5.109 22.555 -15.115 1.00 39.39 390 LEU A CA 1
ATOM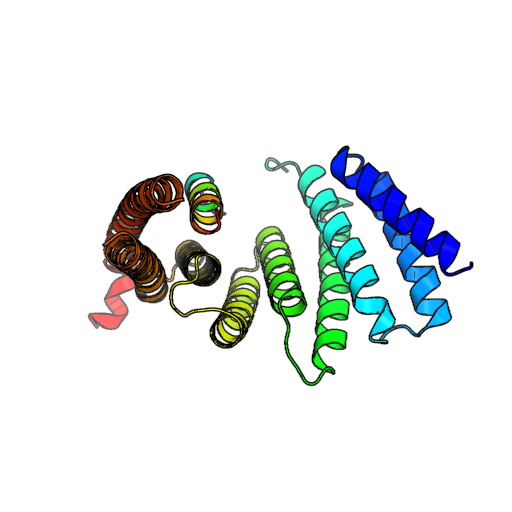 1745 C C . LEU A 1 260 ? -4.070 21.563 -15.629 1.00 45.12 390 LEU A C 1
ATOM 1746 O O . LEU A 1 260 ? -4.118 21.170 -16.798 1.00 49.53 390 LEU A O 1
ATOM 1751 N N . ALA A 1 261 ? -3.121 21.149 -14.781 1.00 38.72 391 ALA A N 1
ATOM 1752 C CA . ALA A 1 261 ? -2.101 20.201 -15.228 1.00 47.42 391 ALA A CA 1
ATOM 1753 C C . ALA A 1 261 ? -2.735 18.931 -15.777 1.00 53.43 391 ALA A C 1
ATOM 1754 O O . ALA A 1 261 ? -2.341 18.438 -16.842 1.00 54.07 391 ALA A O 1
ATOM 1756 N N . GLU A 1 262 ? -3.720 18.382 -15.057 1.00 45.80 392 GLU A N 1
ATOM 1757 C CA . GLU A 1 262 ? -4.434 17.217 -15.568 1.00 42.38 392 GLU A CA 1
ATOM 1758 C C . GLU A 1 262 ? -5.182 17.554 -16.854 1.00 49.06 392 GLU A C 1
ATOM 1759 O O . GLU A 1 262 ? -5.166 16.770 -17.812 1.00 55.31 392 GLU A O 1
ATOM 1765 N N . LEU A 1 263 ? -5.840 18.719 -16.900 1.00 47.08 393 LEU A N 1
ATOM 1766 C CA . LEU A 1 263 ? -6.579 19.085 -18.109 1.00 47.95 393 LEU A CA 1
ATOM 1767 C C . LEU A 1 263 ? -5.642 19.268 -19.292 1.00 51.50 393 LEU A C 1
ATOM 1768 O O . LEU A 1 263 ? -6.020 18.980 -20.436 1.00 52.21 393 LEU A O 1
ATOM 1773 N N . MET A 1 264 ? -4.427 19.744 -19.035 1.00 49.07 394 MET A N 1
ATOM 1774 C CA . MET A 1 264 ? -3.390 19.850 -20.051 1.00 56.27 394 MET A CA 1
ATOM 1775 C C . MET A 1 264 ? -2.738 18.492 -20.267 1.00 55.62 394 MET A C 1
ATOM 1776 O O . MET A 1 264 ? -1.951 18.332 -21.192 1.00 58.60 394 MET A O 1
ATOM 1781 N N . THR B 2 3 ? -2.390 25.515 8.927 1.00 73.16 118 THR B N 1
ATOM 1782 C CA . THR B 2 3 ? -3.342 25.411 10.028 1.00 72.93 118 THR B CA 1
ATOM 1783 C C . THR B 2 3 ? -4.493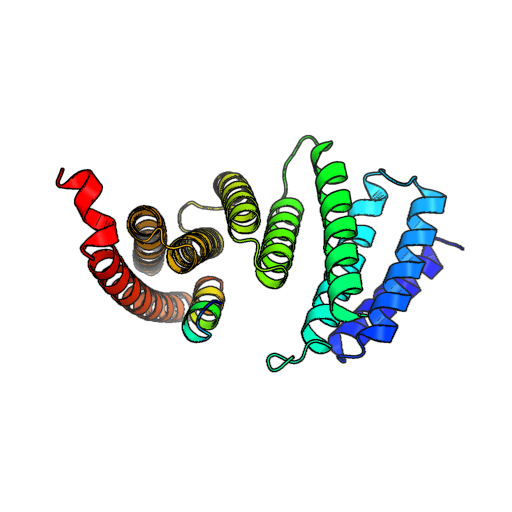 24.469 9.677 1.00 71.72 118 THR B C 1
ATOM 1784 O O . THR B 2 3 ? -4.857 24.329 8.510 1.00 76.77 118 THR B O 1
ATOM 1788 N N . ILE B 2 4 ? -5.059 23.815 10.688 1.00 65.45 119 ILE B N 1
ATOM 1789 C CA . ILE B 2 4 ? -6.170 22.889 10.512 1.00 59.75 119 ILE B CA 1
ATOM 1790 C C . ILE B 2 4 ? -7.381 23.463 11.231 1.00 60.40 119 ILE B C 1
ATOM 1791 O O . ILE B 2 4 ? -7.279 23.854 12.397 1.00 60.33 119 ILE B O 1
ATOM 1796 N N . MET B 2 5 ? -8.520 23.507 10.537 1.00 52.17 120 MET B N 1
ATOM 1797 C CA . MET B 2 5 ? -9.738 24.063 11.116 1.00 54.37 120 MET B CA 1
ATOM 1798 C C . MET B 2 5 ? -10.127 23.313 12.391 1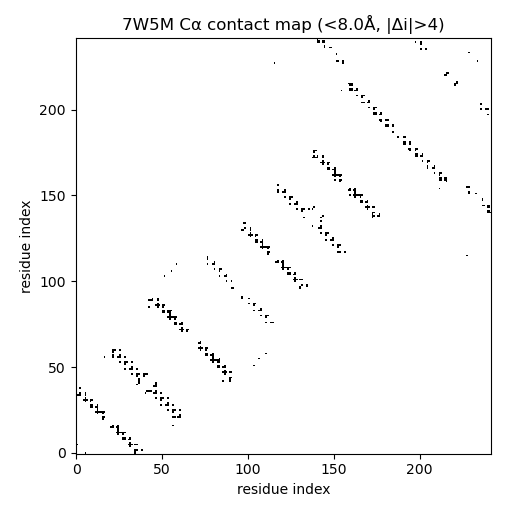.00 58.88 120 MET B C 1
ATOM 1799 O O . MET B 2 5 ? -10.037 22.081 12.443 1.00 52.84 120 MET B O 1
ATOM 1804 N N . PRO B 2 6 ? -10.578 24.020 13.431 1.00 61.24 121 PRO B N 1
ATOM 1805 C CA . PRO B 2 6 ? -11.008 23.327 14.658 1.00 56.52 121 PRO B CA 1
ATOM 1806 C C . PRO B 2 6 ? -12.159 22.353 14.448 1.00 51.94 121 PRO B C 1
ATOM 1807 O O . PRO B 2 6 ? -12.220 21.327 15.142 1.00 55.33 121 PRO B O 1
ATOM 1811 N N . LYS B 2 7 ? -13.073 22.627 13.513 1.00 50.74 122 LYS B N 1
ATOM 1812 C CA . LYS B 2 7 ? -14.114 21.644 13.221 1.00 53.46 122 LYS B CA 1
ATOM 1813 C C . LYS B 2 7 ? -13.514 20.319 12.748 1.00 49.84 122 LYS B C 1
ATOM 1814 O O . LYS B 2 7 ? -14.030 19.249 13.084 1.00 43.33 122 LYS B O 1
ATOM 1820 N N . ASP B 2 8 ? -12.405 20.367 12.008 1.00 41.63 123 ASP B N 1
ATOM 1821 C CA . ASP B 2 8 ? -11.804 19.138 11.510 1.00 37.87 123 ASP B CA 1
ATOM 1822 C C . ASP B 2 8 ? -11.109 18.372 12.630 1.00 36.16 123 ASP B C 1
ATOM 1823 O O . ASP B 2 8 ? -11.177 17.137 12.683 1.00 35.07 123 ASP B O 1
ATOM 1828 N N . ILE B 2 9 ? -10.471 19.090 13.559 1.00 39.63 124 ILE B N 1
ATOM 1829 C CA . ILE B 2 9 ? -9.915 18.450 14.752 1.00 42.88 124 ILE B CA 1
ATOM 1830 C C . ILE B 2 9 ? -11.016 17.761 15.555 1.00 40.08 124 ILE B C 1
ATOM 1831 O O . ILE B 2 9 ? -10.859 16.618 16.017 1.00 40.28 124 ILE B O 1
ATOM 1836 N N . GLN B 2 10 ? -12.144 18.456 15.746 1.00 40.84 125 GLN B N 1
ATOM 1837 C CA . GLN B 2 10 ? -13.253 17.881 16.501 1.00 41.42 125 GLN B CA 1
ATOM 1838 C C . GLN B 2 10 ? -13.830 16.661 15.791 1.00 38.10 125 GLN B C 1
ATOM 1839 O O . GLN B 2 10 ? -14.165 15.660 16.431 1.00 38.68 125 GLN B O 1
ATOM 1841 N N . LEU B 2 11 ? -13.943 16.718 14.467 1.00 36.88 126 LEU B N 1
ATOM 1842 C CA . LEU B 2 11 ? -14.459 15.570 13.731 1.00 36.95 126 LEU B CA 1
ATOM 1843 C C . LEU B 2 11 ? -13.508 14.379 13.824 1.00 40.79 126 LEU B C 1
ATOM 1844 O O . LEU B 2 11 ? -13.953 13.231 13.927 1.00 34.37 126 LEU B O 1
ATOM 1849 N N . ALA B 2 12 ? -12.195 14.628 13.788 1.00 41.92 127 ALA B N 1
ATOM 1850 C CA . ALA B 2 12 ? -11.243 13.537 13.961 1.00 37.35 127 ALA B CA 1
ATOM 1851 C C . ALA B 2 12 ? -11.429 12.871 15.321 1.00 35.39 127 ALA B C 1
ATOM 1852 O O . ALA B 2 12 ? -11.482 11.638 15.425 1.00 27.28 127 ALA B O 1
ATOM 1854 N N . ARG B 2 13 ? -11.549 13.677 16.380 1.00 32.85 128 ARG B N 1
ATOM 1855 C CA . ARG B 2 13 ? -11.755 13.095 17.703 1.00 37.76 128 ARG B CA 1
ATOM 1856 C C . ARG B 2 13 ? -13.084 12.343 17.786 1.00 39.64 128 ARG B C 1
ATOM 1857 O O . ARG B 2 13 ? -13.163 11.281 18.412 1.00 37.16 128 ARG B O 1
ATOM 1865 N N . ARG B 2 14 ? -14.143 12.882 17.175 1.00 32.86 129 ARG B N 1
ATOM 1866 C CA . ARG B 2 14 ? -15.427 12.186 17.199 1.00 32.41 129 ARG B CA 1
ATOM 1867 C C . ARG B 2 14 ? -15.354 10.867 16.433 1.00 29.75 129 ARG B C 1
ATOM 1868 O O . ARG B 2 14 ? -15.906 9.857 16.878 1.00 34.56 129 ARG B O 1
ATOM 1876 N N . ILE B 2 15 ? -14.668 10.852 15.290 1.00 31.06 130 ILE B N 1
ATOM 1877 C CA . ILE B 2 15 ? -14.488 9.608 14.540 1.00 31.60 130 ILE B CA 1
ATOM 1878 C C . ILE B 2 15 ? -13.788 8.579 15.411 1.00 39.32 130 ILE B C 1
ATOM 1879 O O . ILE B 2 15 ? -14.252 7.444 15.559 1.00 35.74 130 ILE B O 1
ATOM 1884 N N . ARG B 2 16 ? -12.661 8.969 16.013 1.00 37.25 131 ARG B N 1
ATOM 1885 C CA . ARG B 2 16 ? -12.016 8.076 16.964 1.00 35.57 131 ARG B CA 1
ATOM 1886 C C . ARG B 2 16 ? -12.982 7.675 18.077 1.00 43.86 131 ARG B C 1
ATOM 1887 O O . ARG B 2 16 ? -13.029 6.506 18.478 1.00 40.33 131 ARG B O 1
ATOM 1895 N N . GLY B 2 17 ? -13.792 8.617 18.554 1.00 42.40 132 GLY B N 1
ATOM 1896 C CA . GLY B 2 17 ? -14.690 8.345 19.660 1.00 40.18 132 GLY B CA 1
ATOM 1897 C C . GLY B 2 17 ? -14.017 8.580 20.994 1.00 53.97 132 GLY B C 1
ATOM 1898 O O . GLY B 2 17 ? -14.403 7.990 22.001 1.00 66.04 132 GLY B O 1
#

Sequence (242 aa):
KTLEFAEELTEKGSVFLKENDFAEAVDCFSRALEIRVAHYGELDAECINAYYRYGLALLAKAQAEADPLGDEDESDLDMAWKMLDIARVITDKQSTETMEKVDILCSLAEVSLEREDIESSLSDYKNALSILERLVEPDSRRTAELNFRICICLETGCQPKEAIPYCQKALLICKARMERLSNEIKSASDKEVEIGDLAGLAEDLEKKLEDLKQQAENPKQVLAELMTIMPKDIQLARRIRG

Secondary structure (DSSP, 8-state):
--HHHHHHHHHHHHHHHHTT-HHHHHHHHHHHHHHHHHHH-TT-GGGHHHHHHHHHHHHHHHHHH--TT--HHHHHHHHHHHHHHHHHHHHTTSSS--HHHHHHHHHHHHHHHHTT-HHHHHHHHHHHHHHHHHHS-TT-HHHHHHHHHHHHHHHHTT-HHHHHHHHHHHHHHHHHHHHHHHHHH--HHHHHHHHHHHHHHHHHHHHHHHHHHHHHTSHHHHHHHH-/---HHHHHHHHHHH-